Protein AF-A0A7J8ZPE6-F1 (afdb_monomer)

Structure (mmCIF, N/CA/C/O backbone):
data_AF-A0A7J8ZPE6-F1
#
_entry.id   AF-A0A7J8ZPE6-F1
#
loop_
_atom_site.group_PDB
_atom_site.id
_atom_site.type_symbol
_atom_site.label_atom_id
_atom_site.label_alt_id
_atom_site.label_comp_id
_atom_site.label_asym_id
_atom_s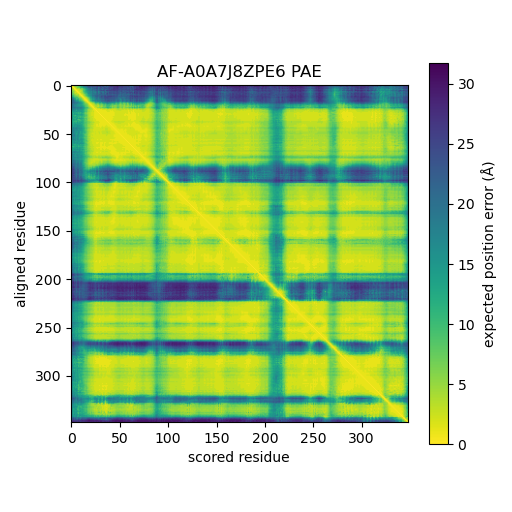ite.label_entity_id
_atom_site.label_seq_id
_atom_site.pdbx_PDB_ins_code
_atom_site.Cartn_x
_atom_site.Cartn_y
_atom_site.Cartn_z
_atom_site.occupancy
_atom_site.B_iso_or_equiv
_atom_site.auth_seq_id
_atom_site.auth_comp_id
_atom_site.auth_asym_id
_atom_site.auth_atom_id
_atom_site.pdbx_PDB_model_num
ATOM 1 N N . MET A 1 1 ? -23.787 -7.898 -11.071 1.00 37.81 1 MET A N 1
ATOM 2 C CA . MET A 1 1 ? -22.952 -7.038 -11.936 1.00 37.81 1 MET A CA 1
ATOM 3 C C . MET A 1 1 ? -23.431 -5.609 -11.761 1.00 37.81 1 MET A C 1
ATOM 5 O O . MET A 1 1 ? -24.627 -5.385 -11.889 1.00 37.81 1 MET A O 1
ATOM 9 N N . HIS A 1 2 ? -22.554 -4.677 -11.385 1.00 38.47 2 HIS A N 1
ATOM 10 C CA . HIS A 1 2 ? -22.894 -3.252 -11.422 1.00 38.47 2 HIS A CA 1
ATOM 11 C C . HIS A 1 2 ? -22.908 -2.806 -12.897 1.00 38.47 2 HIS A C 1
ATOM 13 O O . HIS A 1 2 ? -21.965 -3.152 -13.607 1.00 38.47 2 HIS A O 1
ATOM 19 N N . PRO A 1 3 ? -23.938 -2.091 -13.385 1.00 42.16 3 PRO A N 1
ATOM 20 C CA . PRO A 1 3 ? -23.920 -1.528 -14.735 1.00 42.16 3 PRO A CA 1
ATOM 21 C C . PRO A 1 3 ? -22.748 -0.543 -14.888 1.00 42.16 3 PRO A C 1
ATOM 23 O O . PRO A 1 3 ? -22.448 0.205 -13.953 1.00 42.16 3 PRO A O 1
ATOM 26 N N . ASP A 1 4 ? -22.075 -0.563 -16.046 1.00 51.94 4 ASP A N 1
ATOM 27 C CA . ASP A 1 4 ? -20.913 0.281 -16.365 1.00 51.94 4 ASP A CA 1
ATOM 28 C C . ASP A 1 4 ? -21.315 1.758 -16.510 1.00 51.94 4 ASP A C 1
ATOM 30 O O . ASP A 1 4 ? -21.448 2.303 -17.605 1.00 51.94 4 ASP A O 1
ATOM 34 N N . LYS A 1 5 ? -21.507 2.413 -15.363 1.00 49.28 5 LYS A N 1
ATOM 35 C CA . LYS A 1 5 ? -21.760 3.853 -15.258 1.00 49.28 5 LYS A CA 1
ATOM 36 C C . LYS A 1 5 ? -20.526 4.705 -15.573 1.00 49.28 5 LYS A C 1
ATOM 38 O O . LYS A 1 5 ? -20.639 5.919 -15.621 1.00 49.28 5 LYS A O 1
ATOM 43 N N . TYR A 1 6 ? -19.343 4.109 -15.714 1.00 49.47 6 TYR A N 1
ATOM 44 C CA . TYR A 1 6 ? -18.092 4.856 -15.859 1.00 49.47 6 TYR A CA 1
ATOM 45 C C . TYR A 1 6 ? -17.896 5.321 -17.303 1.00 49.47 6 TYR A C 1
ATOM 47 O O . TYR A 1 6 ? -17.392 6.418 -17.538 1.00 49.47 6 TYR A O 1
ATOM 55 N N . SER A 1 7 ? -18.384 4.536 -18.269 1.00 51.06 7 SER A N 1
ATOM 56 C CA . SER A 1 7 ? -18.463 4.934 -19.679 1.00 51.06 7 SER A CA 1
ATOM 57 C C . SER A 1 7 ? -19.229 6.248 -19.903 1.00 51.06 7 SER A C 1
ATOM 59 O O . SER A 1 7 ? -18.841 7.031 -20.769 1.00 51.06 7 SER A O 1
ATOM 61 N N . THR A 1 8 ? -20.255 6.539 -19.092 1.00 49.56 8 THR A N 1
ATOM 62 C CA . THR A 1 8 ? -21.070 7.762 -19.209 1.00 49.56 8 THR A CA 1
ATOM 63 C C . THR A 1 8 ? -20.427 8.989 -18.560 1.00 49.56 8 THR A C 1
ATOM 65 O O . THR A 1 8 ? -20.853 10.112 -18.816 1.00 49.56 8 THR A O 1
ATOM 68 N N . TRP A 1 9 ? -19.386 8.807 -17.742 1.00 52.50 9 TRP A N 1
ATOM 69 C CA . TRP A 1 9 ? -18.695 9.898 -17.043 1.00 52.50 9 TRP A CA 1
ATOM 70 C C . TRP A 1 9 ? -17.549 10.505 -17.851 1.00 52.50 9 TRP A C 1
ATOM 72 O O . TRP A 1 9 ? -17.058 11.570 -17.487 1.00 52.50 9 TRP A O 1
ATOM 82 N N . LYS A 1 10 ? -17.195 9.899 -18.994 1.00 47.31 10 LYS A N 1
ATOM 83 C CA . LYS A 1 10 ? -16.195 10.396 -19.956 1.00 47.31 10 LYS A CA 1
ATOM 84 C C . LYS A 1 10 ? -16.497 11.789 -20.541 1.00 47.31 10 LYS A C 1
ATOM 86 O O . LYS A 1 10 ? -15.749 12.208 -21.405 1.00 47.31 10 LYS A O 1
ATOM 91 N N . MET A 1 11 ? -17.581 12.467 -20.143 1.00 46.25 11 MET A N 1
ATOM 92 C CA . MET A 1 11 ? -18.008 13.779 -20.664 1.00 46.25 11 MET A CA 1
ATOM 93 C C . MET A 1 11 ? -18.272 14.841 -19.576 1.00 46.25 11 MET A C 1
ATOM 95 O O . MET A 1 11 ? -18.711 15.941 -19.902 1.00 46.25 11 MET A O 1
ATOM 99 N N . LEU A 1 12 ? -18.053 14.543 -18.288 1.00 45.84 12 LEU A N 1
ATOM 100 C CA . LEU A 1 12 ? -18.356 15.483 -17.198 1.00 45.84 12 LEU A CA 1
ATOM 101 C C . LEU A 1 12 ? -17.180 16.433 -16.934 1.00 45.84 12 LEU A C 1
ATOM 103 O O . LEU A 1 12 ? -16.075 15.961 -16.696 1.00 45.84 12 LEU A O 1
ATOM 107 N N . GLN A 1 13 ? -17.440 17.746 -16.938 1.00 43.81 13 GLN A N 1
ATOM 108 C CA . GLN A 1 13 ? -16.506 18.779 -16.473 1.00 43.81 13 GLN A CA 1
ATOM 109 C C . GLN A 1 13 ? -16.457 18.818 -14.936 1.00 43.81 13 GLN A C 1
ATOM 111 O O . GLN A 1 13 ? -17.485 18.664 -14.272 1.00 43.81 13 GLN A O 1
ATOM 116 N N . TRP A 1 14 ? -15.264 19.024 -14.377 1.00 46.47 14 TRP A N 1
ATOM 117 C CA . TRP A 1 14 ? -15.032 19.165 -12.937 1.00 46.47 14 TRP A CA 1
ATOM 118 C C . TRP A 1 14 ? -15.512 20.531 -12.410 1.00 46.47 14 TRP A C 1
ATOM 120 O O . TRP A 1 14 ? -14.992 21.565 -12.822 1.00 46.47 14 TRP A O 1
ATOM 130 N N . ASP A 1 15 ? -16.472 20.518 -11.479 1.00 50.34 15 ASP A N 1
ATOM 131 C CA . ASP A 1 15 ? -16.943 21.677 -10.699 1.00 50.34 15 ASP A CA 1
ATOM 132 C C . ASP A 1 15 ? -17.001 21.276 -9.210 1.00 50.34 15 ASP A C 1
ATOM 134 O O . ASP A 1 15 ? -17.984 20.669 -8.765 1.00 50.34 15 ASP A O 1
ATOM 138 N N . PRO A 1 16 ? -15.903 21.446 -8.448 1.00 50.88 16 PRO A N 1
ATOM 139 C CA . PRO A 1 16 ? -15.852 21.000 -7.066 1.00 50.88 16 PRO A CA 1
ATOM 140 C C . PRO A 1 16 ? -16.658 21.942 -6.161 1.00 50.88 16 PRO A C 1
ATOM 142 O O . PRO A 1 16 ? -16.547 23.160 -6.295 1.00 50.88 16 PRO A O 1
ATOM 145 N N . PRO A 1 17 ? -17.419 21.412 -5.185 1.00 50.25 17 PRO A N 1
ATOM 146 C CA . PRO A 1 17 ? -18.075 22.250 -4.185 1.00 50.25 17 PRO A CA 1
ATOM 147 C C . PRO A 1 17 ? -17.038 23.038 -3.365 1.00 50.25 17 PRO A C 1
ATOM 149 O O . PRO A 1 17 ? -15.932 22.545 -3.141 1.00 50.25 17 PRO A O 1
ATOM 152 N N . GLU A 1 18 ? -17.414 24.223 -2.857 1.00 59.69 18 GLU A N 1
ATOM 153 C CA . GLU A 1 18 ? -16.529 25.107 -2.067 1.00 59.69 18 GLU A CA 1
ATOM 154 C C . GLU A 1 18 ? -15.853 24.385 -0.884 1.00 59.69 18 GLU A C 1
ATOM 156 O O . GLU A 1 18 ? -14.708 24.692 -0.560 1.00 59.69 18 GLU A O 1
ATOM 161 N N . PHE A 1 19 ? -16.520 23.378 -0.299 1.00 60.62 19 PHE A N 1
ATOM 162 C CA . PHE A 1 19 ? -15.936 22.346 0.565 1.00 60.62 19 PHE A CA 1
ATOM 163 C C . PHE A 1 19 ? -16.694 21.019 0.394 1.00 60.62 19 PHE A C 1
ATOM 165 O O . PHE A 1 19 ? -17.916 20.967 0.537 1.00 60.62 19 PHE A O 1
ATOM 172 N N . GLY A 1 20 ? -15.972 19.929 0.119 1.00 64.12 20 GLY A N 1
ATOM 173 C CA . GLY A 1 20 ? -16.509 18.566 0.089 1.00 64.12 20 GLY A CA 1
ATOM 174 C C . GLY A 1 20 ? -15.956 17.733 1.243 1.00 64.12 20 GLY A C 1
ATOM 175 O O . GLY A 1 20 ? -14.746 17.711 1.457 1.00 64.12 20 GLY A O 1
ATOM 176 N N . ARG A 1 21 ? -16.830 17.040 1.981 1.00 68.38 21 ARG A N 1
ATOM 177 C CA . ARG A 1 21 ? -16.414 16.007 2.943 1.00 68.38 21 ARG A CA 1
ATOM 178 C C . ARG A 1 21 ? -16.264 14.678 2.217 1.00 68.38 21 ARG A C 1
ATOM 180 O O . ARG A 1 21 ? -17.121 14.321 1.409 1.00 68.38 21 ARG A O 1
ATOM 187 N N . ALA A 1 22 ? -15.182 13.970 2.509 1.00 71.06 22 ALA A N 1
ATOM 188 C CA . ALA A 1 22 ? -14.909 12.669 1.931 1.00 71.06 22 ALA A CA 1
ATOM 189 C C . ALA A 1 22 ? -14.224 11.768 2.971 1.00 71.06 22 ALA A C 1
ATOM 191 O O . ALA A 1 22 ? -13.160 12.144 3.472 1.00 71.06 22 ALA A O 1
ATOM 192 N N . PRO A 1 23 ? -14.805 10.605 3.312 1.00 74.12 23 PRO A N 1
ATOM 193 C CA . PRO A 1 23 ? -14.114 9.617 4.127 1.00 74.12 23 PRO A CA 1
ATOM 194 C C . PRO A 1 23 ? -12.868 9.108 3.389 1.00 74.12 23 PRO A C 1
ATOM 196 O O . PRO A 1 23 ? -12.907 8.895 2.177 1.00 74.12 23 PRO A O 1
ATOM 199 N N . GLY A 1 24 ? -11.761 8.912 4.106 1.00 74.69 24 GLY A N 1
ATOM 200 C CA . GLY A 1 24 ? -10.485 8.580 3.474 1.00 74.69 24 GLY A CA 1
ATOM 201 C C . GLY A 1 24 ? -9.438 8.008 4.423 1.00 74.69 24 GLY A C 1
ATOM 202 O O . GLY A 1 24 ? -9.756 7.478 5.488 1.00 74.69 24 GLY A O 1
ATOM 203 N N . GLY A 1 25 ? -8.185 8.094 3.978 1.00 83.38 25 GLY A N 1
ATOM 204 C CA . GLY A 1 25 ? -7.016 7.452 4.575 1.00 83.38 25 GLY A CA 1
ATOM 205 C C . GLY A 1 25 ? -6.406 6.451 3.586 1.00 83.38 25 GLY A C 1
ATOM 206 O O . GLY A 1 25 ? -7.140 5.595 3.087 1.00 83.38 25 GLY A O 1
ATOM 207 N N . PRO A 1 26 ? -5.091 6.498 3.297 1.00 88.94 26 PRO A N 1
ATOM 208 C CA . PRO A 1 26 ? -4.485 5.604 2.303 1.00 88.94 26 PRO A CA 1
ATOM 209 C C . PRO A 1 26 ? -4.827 4.111 2.512 1.00 88.94 26 PRO A C 1
ATOM 211 O O . PRO A 1 26 ? -5.295 3.462 1.573 1.00 88.94 26 PRO A O 1
ATOM 214 N N . PRO A 1 27 ? -4.769 3.542 3.739 1.00 93.50 27 PRO A N 1
ATOM 215 C CA . PRO A 1 27 ? -5.081 2.125 3.908 1.00 93.50 27 PRO A CA 1
ATOM 216 C C . PRO A 1 27 ? -6.578 1.787 3.741 1.00 93.50 27 PRO A C 1
ATOM 218 O O . PRO A 1 27 ? -6.905 0.675 3.318 1.00 93.50 27 PRO A O 1
ATOM 221 N N . SER A 1 28 ? -7.504 2.705 4.056 1.00 92.81 28 SER A N 1
ATOM 222 C CA . SER A 1 28 ? -8.950 2.473 3.881 1.00 92.81 28 SER A CA 1
ATOM 223 C C . SER A 1 28 ? -9.338 2.578 2.403 1.00 92.81 28 SER A C 1
ATOM 225 O O . SER A 1 28 ? -10.079 1.730 1.895 1.00 92.81 28 SER A O 1
ATOM 227 N N . ASN A 1 29 ? -8.743 3.533 1.686 1.00 92.56 29 ASN A N 1
ATOM 228 C CA . ASN A 1 29 ? -8.841 3.684 0.238 1.00 92.56 29 ASN A CA 1
ATOM 229 C C . ASN A 1 29 ? -8.386 2.421 -0.504 1.00 92.56 29 ASN A C 1
ATOM 231 O O . ASN A 1 29 ? -9.129 1.891 -1.336 1.00 92.56 29 ASN A O 1
ATOM 235 N N . VAL A 1 30 ? -7.209 1.883 -0.156 1.00 95.25 30 VAL A N 1
ATOM 236 C CA . VAL A 1 30 ? -6.708 0.617 -0.717 1.00 95.25 30 VAL A CA 1
ATOM 237 C C . VAL A 1 30 ? -7.697 -0.522 -0.452 1.00 95.25 30 VAL A C 1
ATOM 239 O O . VAL A 1 30 ? -8.000 -1.291 -1.366 1.00 95.25 30 VAL A O 1
ATOM 242 N N . ALA A 1 31 ? -8.253 -0.627 0.761 1.00 95.94 31 ALA A N 1
ATOM 243 C CA . ALA A 1 31 ? -9.211 -1.680 1.104 1.00 95.94 31 ALA A CA 1
ATOM 244 C C . ALA A 1 31 ? -10.498 -1.605 0.261 1.00 95.94 31 ALA A C 1
ATOM 246 O O . ALA A 1 31 ? -10.943 -2.622 -0.278 1.00 95.94 31 ALA A O 1
ATOM 247 N N . ILE A 1 32 ? -11.073 -0.411 0.108 1.00 94.19 32 ILE A N 1
ATOM 248 C CA . ILE A 1 32 ? -12.283 -0.184 -0.695 1.00 94.19 32 ILE A CA 1
ATOM 249 C C . ILE A 1 32 ? -12.012 -0.469 -2.166 1.00 94.19 32 ILE A C 1
ATOM 251 O O . ILE A 1 32 ? -12.767 -1.204 -2.808 1.00 94.19 32 ILE A O 1
ATOM 255 N N . SER A 1 33 ? -10.915 0.075 -2.695 1.00 93.81 33 SER A N 1
ATOM 256 C CA . SER A 1 33 ? -10.501 -0.156 -4.075 1.00 93.81 33 SER A CA 1
ATOM 257 C C . SER A 1 33 ? -10.311 -1.647 -4.345 1.00 93.81 33 SER A C 1
ATOM 259 O O . SER A 1 33 ? -10.859 -2.188 -5.304 1.00 93.81 33 SER A O 1
ATOM 261 N N . HIS A 1 34 ? -9.646 -2.362 -3.436 1.00 96.12 34 HIS A N 1
ATOM 262 C CA . HIS A 1 34 ? -9.429 -3.798 -3.562 1.00 96.12 34 HIS A CA 1
ATOM 263 C C . HIS A 1 34 ? -10.743 -4.592 -3.613 1.00 96.12 34 HIS A C 1
ATOM 265 O O . HIS A 1 34 ? -10.865 -5.516 -4.420 1.00 96.12 34 HIS A O 1
ATOM 271 N N . VAL A 1 35 ? -11.743 -4.230 -2.800 1.00 96.00 35 VAL A N 1
ATOM 272 C CA . VAL A 1 35 ? -13.066 -4.877 -2.835 1.00 96.00 35 VAL A CA 1
ATOM 273 C C . VAL A 1 35 ? -13.820 -4.558 -4.126 1.00 96.00 35 VAL A C 1
ATOM 275 O O . VAL A 1 35 ? -14.390 -5.466 -4.738 1.00 96.00 35 VAL A O 1
ATOM 278 N N . ARG A 1 36 ? -13.778 -3.311 -4.611 1.00 93.44 36 ARG A N 1
ATOM 279 C CA . ARG A 1 36 ? -14.400 -2.950 -5.898 1.00 93.44 36 ARG A CA 1
ATOM 280 C C . ARG A 1 36 ? -13.742 -3.637 -7.100 1.00 93.44 36 ARG A C 1
ATOM 282 O O . ARG A 1 36 ? -14.431 -3.977 -8.065 1.00 93.44 36 ARG A O 1
ATOM 289 N N . LEU A 1 37 ? -12.446 -3.935 -7.013 1.00 94.94 37 LEU A N 1
ATOM 290 C CA . LEU A 1 37 ? -11.696 -4.742 -7.983 1.00 94.94 37 LEU A CA 1
ATOM 291 C C . LEU A 1 37 ? -11.945 -6.263 -7.847 1.00 94.94 37 LEU A C 1
ATOM 293 O O . LEU A 1 37 ? -11.211 -7.065 -8.427 1.00 94.94 37 LEU A O 1
ATOM 297 N N . GLY A 1 38 ? -12.970 -6.674 -7.090 1.00 94.25 38 GLY A N 1
ATOM 298 C CA . GLY A 1 38 ? -13.394 -8.072 -6.948 1.00 94.25 38 GLY A CA 1
ATOM 299 C C . GLY A 1 38 ? -12.646 -8.853 -5.862 1.00 94.25 38 GLY A C 1
ATOM 300 O O . GLY A 1 38 ? -12.789 -10.073 -5.761 1.00 94.25 38 GLY A O 1
ATOM 301 N N . GLY A 1 39 ? -11.823 -8.175 -5.061 1.00 95.88 39 GLY A N 1
ATOM 302 C CA . GLY A 1 39 ? -11.123 -8.751 -3.920 1.00 95.88 39 GLY A CA 1
ATOM 303 C C . GLY A 1 39 ? -11.982 -8.852 -2.657 1.00 95.88 39 GLY A C 1
ATOM 304 O O . GLY A 1 39 ? -13.158 -8.495 -2.624 1.00 95.88 39 GLY A O 1
ATOM 305 N N . ARG A 1 40 ? -11.365 -9.342 -1.577 1.00 97.06 40 ARG A N 1
ATOM 306 C CA . ARG A 1 40 ? -11.942 -9.333 -0.224 1.00 97.06 40 ARG A CA 1
ATOM 307 C C . ARG A 1 40 ? -10.956 -8.639 0.700 1.00 97.06 40 ARG A C 1
ATOM 309 O O . ARG A 1 40 ? -9.810 -9.072 0.773 1.00 97.06 40 ARG A O 1
ATOM 316 N N . ALA A 1 41 ? -11.405 -7.612 1.409 1.00 97.69 41 ALA A N 1
ATOM 317 C CA . ALA A 1 41 ? -10.576 -6.873 2.351 1.00 97.69 41 ALA A CA 1
ATOM 318 C C . ALA A 1 41 ? -11.242 -6.799 3.727 1.00 97.69 41 ALA A C 1
ATOM 320 O O . ALA A 1 41 ? -12.469 -6.745 3.850 1.00 97.69 41 ALA A O 1
ATOM 321 N N . ALA A 1 42 ? -10.404 -6.772 4.756 1.00 97.81 42 ALA A N 1
ATOM 322 C CA . ALA A 1 42 ? -10.781 -6.402 6.106 1.00 97.81 42 ALA A CA 1
ATOM 323 C C . ALA A 1 42 ? -9.879 -5.253 6.552 1.00 97.81 42 ALA A C 1
ATOM 325 O O . ALA A 1 42 ? -8.669 -5.309 6.336 1.00 97.81 42 ALA A O 1
ATOM 326 N N . PHE A 1 43 ? -10.470 -4.230 7.159 1.00 97.75 43 PHE A N 1
ATOM 327 C CA . PHE A 1 43 ? -9.745 -3.082 7.681 1.00 97.75 43 PHE A CA 1
ATOM 328 C C . PHE A 1 43 ? -9.530 -3.247 9.190 1.00 97.75 43 PHE A C 1
ATOM 330 O O . PHE A 1 43 ? -10.421 -3.698 9.920 1.00 97.75 43 PHE A O 1
ATOM 337 N N . MET A 1 44 ? -8.325 -2.915 9.650 1.00 96.25 44 MET A N 1
ATOM 338 C CA . MET A 1 44 ? -7.933 -2.947 11.056 1.00 96.25 44 MET A CA 1
ATOM 339 C C . MET A 1 44 ? -7.339 -1.593 11.421 1.00 96.25 44 MET A C 1
ATOM 341 O O . MET A 1 44 ? -6.384 -1.151 10.791 1.00 96.25 44 MET A O 1
ATOM 345 N N . GLY A 1 45 ? -7.914 -0.948 12.428 1.00 95.25 45 GLY A N 1
ATOM 346 C CA . GLY A 1 45 ? -7.601 0.430 12.779 1.00 95.25 45 GLY A CA 1
ATOM 347 C C . GLY A 1 45 ? -8.465 0.904 13.936 1.00 95.25 45 GLY A C 1
ATOM 348 O O . GLY A 1 45 ? -9.200 0.114 14.536 1.00 95.25 45 GLY A O 1
ATOM 349 N N . LYS A 1 46 ? -8.384 2.194 14.239 1.00 95.12 46 LYS A N 1
ATOM 350 C CA . LYS A 1 46 ? -9.162 2.815 15.304 1.00 95.12 46 LYS A CA 1
ATOM 351 C C . LYS A 1 46 ? -9.701 4.164 14.840 1.00 95.12 46 LYS A C 1
ATOM 353 O O . LYS A 1 46 ? -9.001 4.888 14.140 1.00 95.12 46 LYS A O 1
ATOM 358 N N . VAL A 1 47 ? -10.947 4.449 15.188 1.00 95.25 47 VAL A N 1
ATOM 359 C CA . VAL A 1 47 ? -11.648 5.716 14.934 1.00 95.25 47 VAL A CA 1
ATOM 360 C C . VAL A 1 47 ? -12.174 6.263 16.261 1.00 95.25 47 VAL A C 1
ATOM 362 O O . VAL A 1 47 ? -12.201 5.527 17.247 1.00 95.25 47 VAL A O 1
ATOM 365 N N . GLY A 1 48 ? -12.555 7.536 16.312 1.00 95.19 48 GLY A N 1
ATOM 366 C CA . GLY A 1 48 ? -13.246 8.091 17.473 1.00 95.19 48 GLY A CA 1
ATOM 367 C C . GLY A 1 48 ? -14.692 7.605 17.533 1.00 95.19 48 GLY A C 1
ATOM 368 O O . GLY A 1 48 ? -15.287 7.278 16.504 1.00 95.19 48 GLY A O 1
ATOM 369 N N . GLU A 1 49 ? -15.263 7.550 18.732 1.00 95.75 49 GLU A N 1
ATOM 370 C CA . GLU A 1 49 ? -16.709 7.403 18.926 1.00 95.75 49 GLU A CA 1
ATOM 371 C C . GLU A 1 49 ? -17.407 8.741 18.649 1.00 95.75 49 GLU A C 1
ATOM 373 O O . GLU A 1 49 ? -17.828 9.476 19.540 1.00 95.75 49 GLU A O 1
ATOM 378 N N . ASP A 1 50 ? -17.444 9.094 17.367 1.00 94.00 50 ASP A N 1
ATOM 379 C CA . ASP A 1 50 ? -18.025 10.321 16.845 1.00 94.00 50 ASP A CA 1
ATOM 380 C C . ASP A 1 50 ? -18.637 10.099 15.452 1.00 94.00 50 ASP A C 1
ATOM 382 O O . ASP A 1 50 ? -18.446 9.062 14.812 1.00 94.00 50 ASP A O 1
ATOM 386 N N . GLU A 1 51 ? -19.371 11.104 14.961 1.00 92.62 51 GLU A N 1
ATOM 387 C CA . GLU A 1 51 ? -20.069 11.034 13.670 1.00 92.62 51 GLU A CA 1
ATOM 388 C C . GLU A 1 51 ? -19.122 10.731 12.493 1.00 92.62 51 GLU A C 1
ATOM 390 O O . GLU A 1 51 ? -19.529 10.091 11.522 1.00 92.62 51 GLU A O 1
ATOM 395 N N . PHE A 1 52 ? -17.855 11.157 12.570 1.00 90.50 52 PHE A N 1
ATOM 396 C CA . PHE A 1 52 ? -16.866 10.900 11.522 1.00 90.50 52 PHE A CA 1
ATOM 397 C C . PHE A 1 52 ? -16.389 9.444 11.537 1.00 90.50 52 PHE A C 1
ATOM 399 O O . PHE A 1 52 ? -16.228 8.835 10.476 1.00 90.50 52 PHE A O 1
ATOM 406 N N . GLY A 1 53 ? -16.184 8.870 12.724 1.00 93.44 53 GLY A N 1
ATOM 407 C CA . GLY A 1 53 ? -15.839 7.461 12.892 1.00 93.44 53 GLY A CA 1
ATOM 408 C C . GLY A 1 53 ? -16.958 6.548 12.397 1.00 93.44 53 GLY A C 1
ATOM 409 O O . GLY A 1 53 ? -16.707 5.617 11.623 1.00 93.44 53 GLY A O 1
ATOM 410 N N . ASP A 1 54 ? -18.201 6.875 12.757 1.00 94.19 54 ASP A N 1
ATOM 411 C CA . ASP A 1 54 ? -19.398 6.180 12.279 1.00 94.19 54 ASP A CA 1
ATOM 412 C C . ASP A 1 54 ? -19.529 6.247 10.753 1.00 94.19 54 ASP A C 1
ATOM 414 O O . ASP A 1 54 ? -19.778 5.229 10.098 1.00 94.19 54 ASP A O 1
ATOM 418 N N . GLU A 1 55 ? -19.316 7.425 10.159 1.00 91.00 55 GLU A N 1
ATOM 419 C CA . GLU A 1 55 ? -19.371 7.619 8.709 1.00 91.00 55 GLU A CA 1
ATOM 420 C C . GLU A 1 55 ? -18.302 6.789 7.976 1.00 91.00 55 GLU A C 1
ATOM 422 O O . GLU A 1 55 ? -18.621 6.110 6.991 1.00 91.00 55 GLU A O 1
ATOM 427 N N . LEU A 1 56 ? -17.056 6.776 8.470 1.00 91.00 56 LEU A N 1
ATOM 428 C CA . LEU A 1 56 ? -15.957 5.982 7.902 1.00 91.00 56 LEU A CA 1
ATOM 429 C C . LEU A 1 56 ? -16.278 4.483 7.904 1.00 91.00 56 LEU A C 1
ATOM 431 O O . LEU A 1 56 ? -16.134 3.804 6.880 1.00 91.00 56 LEU A O 1
ATOM 435 N N . VAL A 1 57 ? -16.735 3.957 9.044 1.00 95.06 57 VAL A N 1
ATOM 436 C CA . VAL A 1 57 ? -17.069 2.534 9.196 1.00 95.06 57 VAL A CA 1
ATOM 437 C C . VAL A 1 57 ? -18.287 2.161 8.354 1.00 95.06 57 VAL A C 1
ATOM 439 O O . VAL A 1 57 ? -18.277 1.127 7.675 1.00 95.06 57 VAL A O 1
ATOM 442 N N . LEU A 1 58 ? -19.317 3.011 8.326 1.00 93.69 58 LEU A N 1
ATOM 443 C CA . LEU A 1 58 ? -20.495 2.818 7.484 1.00 93.69 58 LEU A CA 1
ATOM 444 C C . LEU A 1 58 ? -20.130 2.790 5.997 1.00 93.69 58 LEU A C 1
ATOM 446 O O . LEU A 1 58 ? -20.632 1.935 5.263 1.00 93.69 58 LEU A O 1
ATOM 450 N N . MET A 1 59 ? -19.270 3.702 5.542 1.00 90.44 59 MET A N 1
ATOM 451 C CA . MET A 1 59 ? -18.843 3.769 4.146 1.00 90.44 59 MET A CA 1
ATOM 452 C C . MET A 1 59 ? -18.066 2.510 3.745 1.00 90.44 59 MET A C 1
ATOM 454 O O . MET A 1 59 ? -18.438 1.855 2.770 1.00 90.44 59 MET A O 1
ATOM 458 N N . MET A 1 60 ? -17.084 2.089 4.549 1.00 93.75 60 MET A N 1
ATOM 459 C CA . MET A 1 60 ? -16.366 0.828 4.330 1.00 93.75 60 MET A CA 1
ATOM 460 C C . MET A 1 60 ? -17.321 -0.374 4.248 1.00 93.75 60 MET A C 1
ATOM 462 O O . MET A 1 60 ? -17.215 -1.194 3.334 1.00 93.75 60 MET A O 1
ATOM 466 N N . ASN A 1 61 ? -18.306 -0.454 5.148 1.00 95.25 61 ASN A N 1
ATOM 467 C CA . ASN A 1 61 ? -19.299 -1.529 5.152 1.00 95.25 61 ASN A CA 1
ATOM 468 C C . ASN A 1 61 ? -20.209 -1.507 3.912 1.00 95.25 61 ASN A C 1
ATOM 470 O O . ASN A 1 61 ? -20.493 -2.567 3.347 1.00 95.25 61 ASN A O 1
ATOM 474 N N . LYS A 1 62 ? -20.640 -0.324 3.446 1.00 93.00 62 LYS A N 1
ATOM 475 C CA . LYS A 1 62 ? -21.407 -0.168 2.192 1.00 93.00 62 LYS A CA 1
ATOM 476 C C . LYS A 1 62 ? -20.612 -0.648 0.978 1.00 93.00 62 LYS A C 1
ATOM 478 O O . LYS A 1 62 ? -21.178 -1.283 0.089 1.00 93.00 62 LYS A O 1
ATOM 483 N N . GLU A 1 63 ? -19.303 -0.419 0.986 1.00 92.44 63 GLU A N 1
ATOM 484 C CA . GLU A 1 63 ? -18.358 -0.922 -0.016 1.00 92.44 63 GLU A CA 1
ATOM 485 C C . GLU A 1 63 ? -17.948 -2.386 0.210 1.00 92.44 63 GLU A C 1
ATOM 487 O O . GLU A 1 63 ? -17.148 -2.927 -0.547 1.00 92.44 63 GLU A O 1
ATOM 492 N N . ARG A 1 64 ? -18.539 -3.064 1.206 1.00 96.12 64 ARG A N 1
ATOM 493 C CA . ARG A 1 64 ? -18.322 -4.479 1.563 1.00 96.12 64 ARG A CA 1
ATOM 494 C C . ARG A 1 64 ? -16.931 -4.796 2.128 1.00 96.12 64 ARG A C 1
ATOM 496 O O . ARG A 1 64 ? -16.551 -5.968 2.188 1.00 96.12 64 ARG A O 1
ATOM 503 N N . VAL A 1 65 ? -16.194 -3.789 2.591 1.00 97.38 65 VAL A N 1
ATOM 504 C CA . VAL A 1 65 ? -14.989 -3.980 3.409 1.00 97.38 65 VAL A CA 1
ATOM 505 C C . VAL A 1 65 ? -15.406 -4.464 4.800 1.00 97.38 65 VAL A C 1
ATOM 507 O O . VAL A 1 65 ? -16.334 -3.936 5.406 1.00 97.38 65 VAL A O 1
ATOM 510 N N . GLN A 1 66 ? -14.732 -5.488 5.322 1.00 97.94 66 GLN A N 1
ATOM 511 C CA . GLN A 1 66 ? -15.012 -6.018 6.658 1.00 97.94 66 GLN A CA 1
ATOM 512 C C . GLN A 1 66 ? -14.378 -5.137 7.740 1.00 97.94 66 GLN A C 1
ATOM 514 O O . GLN A 1 66 ? -13.158 -5.001 7.790 1.00 97.94 66 GLN A O 1
ATOM 519 N N . THR A 1 67 ? -15.183 -4.609 8.660 1.00 97.69 67 THR A N 1
ATOM 520 C CA . THR A 1 67 ?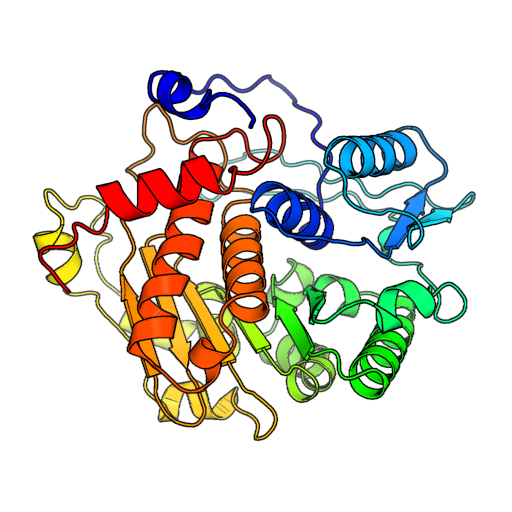 -14.729 -3.660 9.697 1.00 97.69 67 THR A CA 1
ATOM 521 C C . THR A 1 67 ? -14.676 -4.253 11.109 1.00 97.69 67 THR A C 1
ATOM 523 O O . THR A 1 67 ? -14.446 -3.540 12.076 1.00 97.69 67 THR A O 1
ATOM 526 N N . ARG A 1 68 ? -14.774 -5.584 11.268 1.00 96.81 68 ARG A N 1
ATOM 527 C CA . ARG A 1 68 ? -14.643 -6.264 12.582 1.00 96.81 68 ARG A CA 1
ATOM 528 C C . ARG A 1 68 ? -13.270 -6.104 13.263 1.00 96.81 68 ARG A C 1
ATOM 530 O O . ARG A 1 68 ? -13.077 -6.556 14.392 1.00 96.81 68 ARG A O 1
ATOM 537 N N . GLY A 1 69 ? -12.285 -5.571 12.541 1.00 96.44 69 GLY A N 1
ATOM 538 C CA . GLY A 1 69 ? -10.969 -5.202 13.061 1.00 96.44 69 GLY A CA 1
ATOM 539 C C . GLY A 1 69 ? -10.878 -3.744 13.518 1.00 96.44 69 GLY A C 1
ATOM 540 O O . GLY A 1 69 ? -9.812 -3.347 13.977 1.00 96.44 69 GLY A O 1
ATOM 541 N N . VAL A 1 70 ? -11.952 -2.961 13.381 1.00 97.62 70 VAL A N 1
ATOM 542 C CA . VAL A 1 70 ? -11.998 -1.548 13.769 1.00 97.62 70 VAL A CA 1
ATOM 543 C C . VAL A 1 70 ? -12.388 -1.412 15.234 1.00 97.62 70 VAL A C 1
ATOM 545 O O . VAL A 1 70 ? -13.265 -2.127 15.726 1.00 97.62 70 VAL A O 1
ATOM 548 N N . LYS A 1 71 ? -11.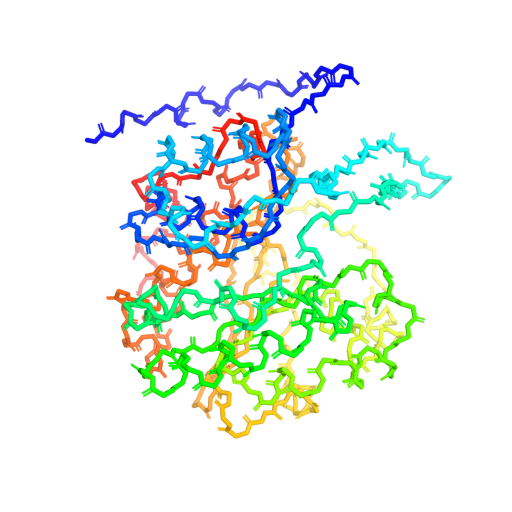710 -0.504 15.933 1.00 97.25 71 LYS A N 1
ATOM 549 C CA . LYS A 1 71 ? -12.033 -0.076 17.295 1.00 97.25 71 LYS A CA 1
ATOM 550 C C . LYS A 1 71 ? -12.558 1.354 17.299 1.00 97.25 71 LYS A C 1
ATOM 552 O O . LYS A 1 71 ? -12.168 2.146 16.448 1.00 97.25 71 LYS A O 1
ATOM 557 N N . PHE A 1 72 ? -13.403 1.652 18.275 1.00 96.88 72 PHE A N 1
ATOM 558 C CA . PHE A 1 72 ? -13.873 2.998 18.572 1.00 96.88 72 PHE A CA 1
ATOM 559 C C . PHE A 1 72 ? -13.193 3.472 19.861 1.00 96.88 72 PHE A C 1
ATOM 561 O O . PHE A 1 72 ? -13.001 2.679 20.786 1.00 96.88 72 PHE A O 1
ATOM 568 N N . ASP A 1 73 ? -12.745 4.722 19.875 1.00 94.75 73 ASP A N 1
ATOM 569 C CA . ASP A 1 73 ? -12.116 5.385 21.014 1.00 94.75 73 ASP A CA 1
ATOM 570 C C . ASP A 1 73 ? -13.059 6.456 21.570 1.00 94.75 73 ASP A C 1
ATOM 572 O O . ASP A 1 73 ? -13.396 7.405 20.869 1.00 94.75 73 ASP A O 1
ATOM 576 N N . GLU A 1 74 ? -13.469 6.324 22.830 1.00 94.50 74 GLU A N 1
ATOM 577 C CA . GLU A 1 74 ? -14.370 7.287 23.483 1.00 94.50 74 GLU A CA 1
ATOM 578 C C . GLU A 1 74 ? -13.644 8.592 23.877 1.00 94.50 74 GLU A C 1
ATOM 580 O O . GLU A 1 74 ? -14.271 9.590 24.232 1.00 94.50 74 GLU A O 1
ATOM 585 N N . THR A 1 75 ? -12.304 8.590 23.866 1.00 91.50 75 THR A N 1
ATOM 586 C CA . THR A 1 75 ? -11.467 9.662 24.431 1.00 91.50 75 THR A CA 1
ATOM 587 C C . THR A 1 75 ? -10.756 10.506 23.379 1.00 91.50 75 THR A C 1
ATOM 589 O O . THR A 1 75 ? -10.402 11.652 23.656 1.00 91.50 75 THR A O 1
ATOM 592 N N . VAL A 1 76 ? -10.549 9.964 22.177 1.00 91.62 76 VAL A N 1
ATOM 593 C CA . VAL A 1 76 ? -9.843 10.629 21.076 1.00 91.62 76 VAL A CA 1
ATOM 594 C C . VAL A 1 76 ? -10.749 10.701 19.854 1.00 91.62 76 VAL A C 1
ATOM 596 O O . VAL A 1 76 ? -11.351 9.708 19.460 1.00 91.62 76 VAL A O 1
ATOM 599 N N . LYS A 1 77 ? -10.809 11.874 19.222 1.00 92.19 77 LYS A N 1
ATOM 600 C CA . LYS A 1 77 ? -11.620 12.097 18.021 1.00 92.19 77 LYS A CA 1
ATOM 601 C C . LYS A 1 77 ? -11.057 11.381 16.795 1.00 92.19 77 LYS A C 1
ATOM 603 O O . LYS A 1 77 ? -9.854 11.128 16.684 1.00 92.19 77 LYS A O 1
ATOM 608 N N . THR A 1 78 ? -11.929 11.111 15.835 1.00 91.50 78 THR A N 1
ATOM 609 C CA . THR A 1 78 ? -11.550 10.667 14.495 1.00 91.50 78 THR A CA 1
ATOM 610 C C . THR A 1 78 ? -10.706 11.734 13.793 1.00 91.50 78 THR A C 1
ATOM 612 O O . THR A 1 78 ? -11.063 12.915 13.768 1.00 91.50 78 THR A O 1
ATOM 615 N N . GLY A 1 79 ? -9.586 11.316 13.194 1.00 87.56 79 GLY A N 1
ATOM 616 C CA . GLY A 1 79 ? -8.692 12.209 12.459 1.00 87.56 79 GLY A CA 1
ATOM 617 C C . GLY A 1 79 ? -9.376 12.868 11.258 1.00 87.56 79 GLY A C 1
ATOM 618 O O . GLY A 1 79 ? -10.121 12.225 10.522 1.00 87.56 79 GLY A O 1
ATOM 619 N N . CYS A 1 80 ? -9.105 14.158 11.045 1.00 82.56 80 CYS A N 1
ATOM 620 C CA . CYS A 1 80 ? -9.663 14.941 9.941 1.00 82.56 80 CYS A CA 1
ATOM 621 C C . CYS A 1 80 ? -8.569 15.768 9.249 1.00 82.56 80 CYS A C 1
ATOM 623 O O . CYS A 1 80 ? -7.852 16.526 9.896 1.00 82.56 80 CYS A O 1
ATOM 625 N N . THR A 1 81 ? -8.483 15.699 7.920 1.00 76.75 81 THR A N 1
ATOM 626 C CA . THR A 1 81 ? -7.512 16.485 7.135 1.00 76.75 81 THR A CA 1
ATOM 627 C C . THR A 1 81 ? -8.217 17.590 6.351 1.00 76.75 81 THR A C 1
ATOM 629 O O . THR A 1 81 ? -9.161 17.320 5.611 1.00 76.75 81 THR A O 1
ATOM 632 N N . TYR A 1 82 ? -7.735 18.833 6.465 1.00 70.44 82 TYR A N 1
ATOM 633 C CA . TYR A 1 82 ? -8.292 19.996 5.768 1.00 70.44 82 TYR A CA 1
ATOM 634 C C . TYR A 1 82 ? -7.440 20.372 4.554 1.00 70.44 82 TYR A C 1
ATOM 636 O O . TYR A 1 82 ? -6.511 21.177 4.607 1.00 70.44 82 TYR A O 1
ATOM 644 N N . MET A 1 83 ? -7.783 19.821 3.395 1.00 64.69 83 MET A N 1
ATOM 645 C CA . MET A 1 83 ? -7.070 20.151 2.163 1.00 64.69 83 MET A CA 1
ATOM 646 C C . MET A 1 83 ? -7.545 21.496 1.608 1.00 64.69 83 MET A C 1
ATOM 648 O O . MET A 1 83 ? -8.619 21.593 1.019 1.00 64.69 83 MET A O 1
ATOM 652 N N . LYS A 1 84 ? -6.730 22.545 1.761 1.00 58.97 84 LYS A N 1
ATOM 653 C CA . LYS A 1 84 ? -6.964 23.837 1.108 1.00 58.97 84 LYS A CA 1
ATOM 654 C C . LYS A 1 84 ? -6.034 24.007 -0.082 1.00 58.97 84 LYS A C 1
ATOM 656 O O . LYS A 1 84 ? -4.869 24.325 0.107 1.00 58.97 84 LYS A O 1
ATOM 661 N N . VAL A 1 85 ? -6.567 23.898 -1.297 1.00 55.88 85 VAL A N 1
ATOM 662 C CA . VAL A 1 85 ? -5.819 24.166 -2.533 1.00 55.88 85 VAL A CA 1
ATOM 663 C C . VAL A 1 85 ? -5.355 25.628 -2.543 1.00 55.88 85 VAL A C 1
ATOM 665 O O . VAL A 1 85 ? -6.120 26.540 -2.849 1.00 55.88 85 VAL A O 1
ATOM 668 N N . LYS A 1 86 ? -4.097 25.872 -2.168 1.00 51.78 86 LYS A N 1
ATOM 669 C CA . LYS A 1 86 ? -3.392 27.130 -2.441 1.00 51.78 86 LYS A CA 1
ATOM 670 C C . LYS A 1 86 ? -2.247 26.826 -3.387 1.00 51.78 86 LYS A C 1
ATOM 672 O O . LYS A 1 86 ? -1.462 25.927 -3.097 1.00 51.78 86 LYS A O 1
ATOM 677 N N . PHE A 1 87 ? -2.150 27.595 -4.459 1.00 53.16 87 PHE A N 1
ATOM 678 C CA . PHE A 1 87 ? -0.954 27.660 -5.283 1.00 53.16 87 PHE A CA 1
ATOM 679 C C . PHE A 1 87 ? -0.008 28.677 -4.640 1.00 53.16 87 PHE A C 1
ATOM 681 O O . PHE A 1 87 ? -0.433 29.788 -4.316 1.00 53.16 87 PHE A O 1
ATOM 688 N N . ASP A 1 88 ? 1.236 28.293 -4.367 1.00 53.94 88 ASP A N 1
ATOM 689 C CA . ASP A 1 88 ? 2.270 29.273 -4.031 1.00 53.94 88 ASP A CA 1
ATOM 690 C C . ASP A 1 88 ? 2.714 30.063 -5.276 1.00 53.94 88 ASP A C 1
ATOM 692 O O . ASP A 1 88 ? 2.219 29.840 -6.381 1.00 53.94 88 ASP A O 1
ATOM 696 N N . GLU A 1 89 ? 3.649 30.998 -5.101 1.00 53.81 89 GLU A N 1
ATOM 697 C CA . GLU A 1 89 ? 4.193 31.841 -6.180 1.00 53.81 89 GLU A CA 1
ATOM 698 C C . GLU A 1 89 ? 4.824 31.021 -7.327 1.00 53.81 89 GLU A C 1
ATOM 700 O O . GLU A 1 89 ? 4.981 31.527 -8.435 1.00 53.81 89 GLU A O 1
ATOM 705 N N . ASN A 1 90 ? 5.119 29.736 -7.082 1.00 51.22 90 ASN A N 1
ATOM 706 C CA . ASN A 1 90 ? 5.666 28.776 -8.039 1.00 51.22 90 ASN A CA 1
ATOM 707 C C . ASN A 1 90 ? 4.624 27.751 -8.534 1.00 51.22 90 ASN A C 1
ATOM 709 O O . ASN A 1 90 ? 4.986 26.789 -9.212 1.00 51.22 90 ASN A O 1
ATOM 713 N N . GLY A 1 91 ? 3.342 27.908 -8.187 1.00 50.22 91 GLY A N 1
ATOM 714 C CA . GLY A 1 91 ? 2.272 26.995 -8.590 1.00 50.22 91 GLY A CA 1
ATOM 715 C C . GLY A 1 91 ? 2.205 25.677 -7.807 1.00 50.22 91 GLY A C 1
ATOM 716 O O . GLY A 1 91 ? 1.549 24.744 -8.268 1.00 50.22 91 GLY A O 1
ATOM 717 N N . LYS A 1 92 ? 2.851 25.553 -6.637 1.00 44.69 92 LYS A N 1
ATOM 718 C CA . LYS A 1 92 ? 2.776 24.331 -5.812 1.00 44.69 92 LYS A CA 1
ATOM 719 C C . LYS A 1 92 ? 1.567 24.334 -4.880 1.00 44.69 92 LYS A C 1
ATOM 721 O O . LYS A 1 92 ? 1.265 25.337 -4.235 1.00 44.69 92 LYS A O 1
ATOM 726 N N . LEU A 1 93 ? 0.921 23.173 -4.780 1.00 51.34 93 LEU A N 1
ATOM 727 C CA . LEU A 1 93 ? -0.216 22.897 -3.904 1.00 51.34 93 LEU A CA 1
ATOM 728 C C . LEU A 1 93 ? 0.216 22.856 -2.426 1.00 51.34 93 LEU A C 1
ATOM 730 O O . LEU A 1 93 ? 1.073 22.051 -2.065 1.00 51.34 93 LEU A O 1
ATOM 734 N N . LYS A 1 94 ? -0.392 23.669 -1.553 1.00 50.38 94 LYS A N 1
ATOM 735 C CA . LYS A 1 94 ? -0.241 23.543 -0.086 1.00 50.38 94 LYS A CA 1
ATOM 736 C C . LYS A 1 94 ? -1.390 22.734 0.522 1.00 50.38 94 LYS A C 1
ATOM 738 O O . LYS A 1 94 ? -2.532 22.921 0.132 1.00 50.38 94 LYS A O 1
ATOM 743 N N . MET A 1 95 ? -1.091 21.868 1.489 1.00 59.28 95 MET A N 1
ATOM 744 C CA . MET A 1 95 ? -2.059 21.065 2.254 1.00 59.28 95 MET A CA 1
ATOM 745 C C . MET A 1 95 ? -1.867 21.328 3.754 1.00 59.28 95 MET A C 1
ATOM 747 O O . MET A 1 95 ? -0.730 21.499 4.193 1.00 59.28 95 MET A O 1
ATOM 751 N N . GLU A 1 96 ? -2.949 21.370 4.535 1.00 55.56 96 GLU A N 1
ATOM 752 C CA . GLU A 1 96 ? -2.902 21.577 5.988 1.00 55.56 96 GLU A CA 1
ATOM 753 C C . GLU A 1 96 ? -3.630 20.435 6.714 1.00 55.56 96 GLU A C 1
ATOM 755 O O . GLU A 1 96 ? -4.796 20.142 6.457 1.00 55.56 96 GLU A O 1
ATOM 760 N N . THR A 1 97 ? -2.940 19.764 7.631 1.00 58.44 97 THR A N 1
ATOM 761 C CA . THR A 1 97 ? -3.521 18.683 8.438 1.00 58.44 97 THR A CA 1
ATOM 762 C C . THR A 1 97 ? -3.753 19.191 9.856 1.00 58.44 97 THR A C 1
ATOM 764 O O . THR A 1 97 ? -2.824 19.697 10.483 1.00 58.44 97 THR A O 1
ATOM 767 N N . VAL A 1 98 ? -4.970 19.035 10.380 1.00 54.91 98 VAL A N 1
ATOM 768 C CA . VAL A 1 98 ? -5.313 19.348 11.777 1.00 54.91 98 VAL A CA 1
ATOM 769 C C . VAL A 1 98 ? -5.417 18.017 12.524 1.00 54.91 98 VAL A C 1
ATOM 771 O O . VAL A 1 98 ? -6.232 17.192 12.131 1.00 54.91 98 VAL A O 1
ATOM 774 N N . LYS A 1 99 ? -4.599 17.752 13.559 1.00 61.22 99 LYS A N 1
ATOM 775 C CA . LYS A 1 99 ? -4.553 16.408 14.181 1.00 61.22 99 LYS A CA 1
ATOM 776 C C . LYS A 1 99 ? -4.778 16.401 15.700 1.00 61.22 99 LYS A C 1
ATOM 778 O O . LYS A 1 99 ? -3.885 16.751 16.463 1.00 61.22 99 LYS A O 1
ATOM 783 N N . GLU A 1 100 ? -5.946 15.890 16.095 1.00 61.06 100 GLU A N 1
ATOM 784 C CA . GLU A 1 100 ? -6.130 14.875 17.147 1.00 61.06 100 GLU A CA 1
ATOM 785 C C . GLU A 1 100 ? -6.705 13.646 16.417 1.00 61.06 100 GLU A C 1
ATOM 787 O O . GLU A 1 100 ? -7.678 13.807 15.683 1.00 61.06 100 GLU A O 1
ATOM 792 N N . SER A 1 101 ? -6.083 12.461 16.506 1.00 81.69 101 SER A N 1
ATOM 793 C CA . SER A 1 101 ? -6.494 11.306 15.686 1.00 81.69 101 SER A CA 1
ATOM 794 C C . SER A 1 101 ? -6.430 9.984 16.442 1.00 81.69 101 SER A C 1
ATOM 796 O O . SER A 1 101 ? -5.353 9.527 16.833 1.00 81.69 101 SER A O 1
ATOM 798 N N . ALA A 1 102 ? -7.588 9.344 16.596 1.00 88.12 102 ALA A N 1
ATOM 799 C CA . ALA A 1 102 ? -7.728 8.009 17.174 1.00 88.12 102 ALA A CA 1
ATOM 800 C C . ALA A 1 102 ? -6.960 6.926 16.391 1.00 88.12 102 ALA A C 1
ATOM 802 O O . ALA A 1 102 ? -6.598 5.893 16.951 1.00 88.12 102 ALA A O 1
ATOM 803 N N . GLU A 1 103 ? -6.655 7.149 15.110 1.00 88.38 103 GLU A N 1
ATOM 804 C CA . GLU A 1 103 ? -5.941 6.169 14.280 1.00 88.38 103 GLU A CA 1
ATOM 805 C C . GLU A 1 103 ? -4.508 5.890 14.779 1.00 88.38 103 GLU A C 1
ATOM 807 O O . GLU A 1 103 ? -3.970 4.804 14.554 1.00 88.38 103 GLU A O 1
ATOM 812 N N . ASP A 1 104 ? -3.920 6.838 15.522 1.00 89.25 104 ASP A N 1
ATOM 813 C CA . ASP A 1 104 ? -2.568 6.760 16.083 1.00 89.25 104 ASP A CA 1
ATOM 814 C C . ASP A 1 104 ? -2.517 6.052 17.453 1.00 89.25 104 ASP A C 1
ATOM 816 O O . ASP A 1 104 ? -1.450 5.990 18.082 1.00 89.25 104 ASP A O 1
ATOM 820 N N . SER A 1 105 ? -3.650 5.537 17.951 1.00 91.50 105 SER A N 1
ATOM 821 C CA . SER A 1 105 ? -3.775 4.975 19.303 1.00 91.50 105 SER A CA 1
ATOM 822 C C . SER A 1 105 ? -4.167 3.492 19.355 1.00 91.50 105 SER A C 1
ATOM 824 O O . SER A 1 105 ? -4.388 2.968 20.448 1.00 91.50 105 SER A O 1
ATOM 826 N N . LEU A 1 106 ? -4.189 2.771 18.223 1.00 93.75 106 LEU A N 1
ATOM 827 C CA . LEU A 1 106 ? -4.463 1.327 18.219 1.00 93.75 106 LEU A CA 1
ATOM 828 C C . LEU A 1 106 ? -3.385 0.543 18.989 1.00 93.75 106 LEU A C 1
ATOM 830 O O . LEU A 1 106 ? -2.191 0.545 18.664 1.00 93.75 106 LEU A O 1
ATOM 834 N N . LEU A 1 107 ? -3.822 -0.210 19.992 1.00 95.00 107 LEU A N 1
ATOM 835 C CA . LEU A 1 107 ? -2.961 -0.980 20.873 1.00 95.00 107 LEU A CA 1
ATOM 836 C C . LEU A 1 107 ? -2.747 -2.414 20.382 1.00 95.00 107 LEU A C 1
ATOM 838 O O . LEU A 1 107 ? -3.595 -3.067 19.777 1.00 95.00 107 LEU A O 1
ATOM 842 N N . SER A 1 108 ? -1.606 -2.975 20.769 1.00 95.12 108 SER A N 1
ATOM 843 C CA . SER A 1 108 ? -1.232 -4.369 20.503 1.00 95.12 108 SER A CA 1
ATOM 844 C C . SER A 1 108 ? -2.200 -5.411 21.083 1.00 95.12 108 SER A C 1
ATOM 846 O O . SER A 1 108 ? -2.148 -6.581 20.686 1.00 95.12 108 SER A O 1
ATOM 848 N N . SER A 1 109 ? -3.000 -5.040 22.084 1.00 95.56 109 SER A N 1
ATOM 849 C CA . SER A 1 109 ? -4.062 -5.860 22.687 1.00 95.56 109 SER A CA 1
ATOM 850 C C . SER A 1 109 ? -5.364 -5.822 21.885 1.00 95.56 109 SER A C 1
ATOM 852 O O . SER A 1 109 ? -6.176 -6.732 22.013 1.00 95.56 109 SER A O 1
ATOM 854 N N . GLU A 1 110 ? -5.551 -4.807 21.042 1.00 96.12 110 GLU A N 1
ATOM 855 C CA . GLU A 1 110 ? -6.758 -4.602 20.240 1.00 96.12 110 GLU A CA 1
ATOM 856 C C . GLU A 1 110 ? -6.699 -5.310 18.878 1.00 96.12 110 GLU A C 1
ATOM 858 O O . GLU A 1 110 ? -7.715 -5.402 18.184 1.00 96.12 110 GLU A O 1
ATOM 863 N N . LEU A 1 111 ? -5.530 -5.850 18.509 1.00 96.88 111 LEU A N 1
ATOM 864 C CA . LEU A 1 111 ? -5.321 -6.597 17.270 1.00 96.88 111 LEU A CA 1
ATOM 865 C C . LEU A 1 111 ? -6.286 -7.782 17.151 1.00 96.88 111 LEU A C 1
ATOM 867 O O . LEU A 1 111 ? -6.268 -8.717 17.955 1.00 96.88 111 LEU A O 1
ATOM 871 N N . ASN A 1 112 ? -7.067 -7.799 16.072 1.00 97.06 112 ASN A N 1
ATOM 872 C CA . ASN A 1 112 ? -7.939 -8.922 15.753 1.00 97.06 112 ASN A CA 1
ATOM 873 C C . ASN A 1 112 ? -7.149 -10.025 15.023 1.00 97.06 112 ASN A C 1
ATOM 875 O O . ASN A 1 112 ? -7.002 -10.010 13.801 1.00 97.06 112 ASN A O 1
ATOM 879 N N . LEU A 1 113 ? -6.640 -11.006 15.774 1.00 97.31 113 LEU A N 1
ATOM 880 C CA . LEU A 1 113 ? -5.809 -12.081 15.214 1.00 97.31 113 LEU A CA 1
ATOM 881 C C . LEU A 1 113 ? -6.554 -12.983 14.220 1.00 97.31 113 LEU A C 1
ATOM 883 O O . LEU A 1 113 ? -5.914 -13.560 13.344 1.00 97.31 113 LEU A O 1
ATOM 887 N N . ALA A 1 114 ? -7.884 -13.099 14.319 1.00 97.06 114 ALA A N 1
ATOM 888 C CA . ALA A 1 114 ? -8.672 -13.865 13.354 1.00 97.06 114 ALA A CA 1
ATOM 889 C C . ALA A 1 114 ? -8.628 -13.212 11.964 1.00 97.06 114 ALA A C 1
ATOM 891 O O . ALA A 1 114 ? -8.439 -13.907 10.970 1.00 97.06 114 ALA A O 1
ATOM 892 N N . VAL A 1 115 ? -8.696 -11.875 11.904 1.00 96.81 115 VAL A N 1
ATOM 893 C CA . VAL A 1 115 ? -8.517 -11.120 10.652 1.00 96.81 115 VAL A CA 1
ATOM 894 C C . VAL A 1 115 ? -7.128 -11.371 10.060 1.00 96.81 115 VAL A C 1
ATOM 896 O O . VAL A 1 115 ? -7.023 -11.705 8.882 1.00 96.81 115 VAL A O 1
ATOM 899 N N . LEU A 1 116 ? -6.066 -11.278 10.872 1.00 97.44 116 LEU A N 1
ATOM 900 C CA . LEU A 1 116 ? -4.694 -11.519 10.397 1.00 97.44 116 LEU A CA 1
ATOM 901 C C . LEU A 1 116 ? -4.486 -12.956 9.903 1.00 97.44 116 LEU A C 1
ATOM 903 O O . LEU A 1 116 ? -3.721 -13.175 8.972 1.00 97.44 116 LEU A O 1
ATOM 907 N N . LYS A 1 117 ? -5.170 -13.934 10.506 1.00 97.31 117 LYS A N 1
ATOM 908 C CA . LYS A 1 117 ? -5.087 -15.347 10.113 1.00 97.31 117 LYS A CA 1
ATOM 909 C C . LYS A 1 117 ? -5.742 -15.636 8.760 1.00 97.31 117 LYS A C 1
ATOM 911 O O . LYS A 1 117 ? -5.315 -16.549 8.062 1.00 97.31 117 LYS A O 1
ATOM 916 N N . GLU A 1 118 ? -6.786 -14.897 8.400 1.00 96.06 118 GLU A N 1
ATOM 917 C CA . GLU A 1 118 ? -7.484 -15.047 7.116 1.00 96.06 118 GLU A CA 1
ATOM 918 C C . GLU A 1 118 ? -6.791 -14.295 5.966 1.00 96.06 118 GLU A C 1
ATOM 920 O O . GLU A 1 118 ? -6.997 -14.620 4.792 1.00 96.06 118 GLU A O 1
ATOM 925 N N . ALA A 1 119 ? -5.999 -13.271 6.291 1.00 96.25 119 ALA A N 1
ATOM 926 C CA . ALA A 1 119 ? -5.377 -12.386 5.320 1.00 96.25 119 ALA A CA 1
ATOM 927 C C . ALA A 1 119 ? -4.181 -13.049 4.618 1.00 96.25 119 ALA A C 1
ATOM 929 O O . ALA A 1 119 ? -3.230 -13.503 5.249 1.00 96.25 119 ALA A O 1
ATOM 930 N N . ARG A 1 120 ? -4.193 -13.043 3.278 1.00 97.00 120 ARG A N 1
ATOM 931 C CA . ARG A 1 120 ? -3.041 -13.468 2.458 1.00 97.00 120 ARG A CA 1
ATOM 932 C C . ARG A 1 120 ? -1.966 -12.390 2.348 1.00 97.00 120 ARG A C 1
ATOM 934 O O . ARG A 1 120 ? -0.800 -12.708 2.147 1.00 97.00 120 ARG A O 1
ATOM 941 N N . ILE A 1 121 ? -2.376 -11.128 2.436 1.00 98.31 121 ILE A N 1
ATOM 942 C CA . ILE A 1 121 ? -1.506 -9.958 2.377 1.00 98.31 121 ILE A CA 1
ATOM 943 C C . ILE A 1 121 ? -1.924 -9.019 3.509 1.00 98.31 121 ILE A C 1
ATOM 945 O O . ILE A 1 121 ? -3.108 -8.721 3.660 1.00 98.31 121 ILE A O 1
ATOM 949 N N . PHE A 1 122 ? -0.954 -8.573 4.299 1.00 98.56 122 PHE A N 1
ATOM 950 C CA . PHE A 1 122 ? -1.096 -7.528 5.302 1.00 98.56 122 PHE A CA 1
ATOM 951 C C . PHE A 1 122 ? -0.458 -6.246 4.765 1.0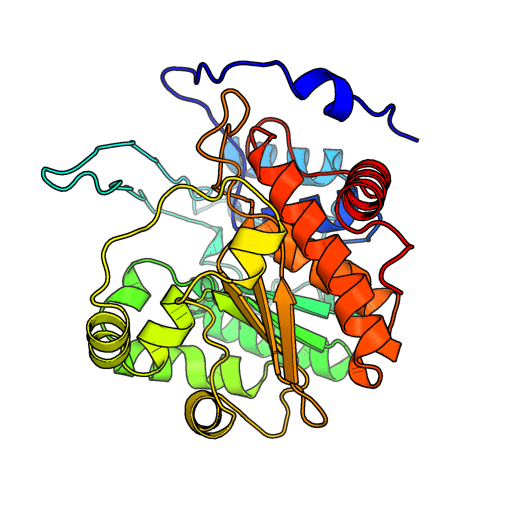0 98.56 122 PHE A C 1
ATOM 953 O O . PHE A 1 122 ? 0.761 -6.185 4.606 1.00 98.56 122 PHE A O 1
ATOM 960 N N . HIS A 1 123 ? -1.298 -5.259 4.463 1.00 98.50 123 HIS A N 1
ATOM 961 C CA . HIS A 1 123 ? -0.919 -3.966 3.898 1.00 98.50 123 HIS A CA 1
ATOM 962 C C . HIS A 1 123 ? -0.861 -2.885 4.983 1.00 98.50 123 HIS A C 1
ATOM 964 O O . HIS A 1 123 ? -1.757 -2.824 5.829 1.00 98.50 123 HIS A O 1
ATOM 970 N N . PHE A 1 124 ? 0.148 -2.015 4.941 1.00 97.94 124 PHE A N 1
ATOM 971 C CA . PHE A 1 124 ? 0.232 -0.824 5.790 1.00 97.94 124 PHE A CA 1
ATOM 972 C C . PHE A 1 124 ? 1.034 0.297 5.113 1.00 97.94 124 PHE A C 1
ATOM 974 O O . PHE A 1 124 ? 1.869 0.021 4.252 1.00 97.94 124 PHE A O 1
ATOM 981 N N . ASN A 1 125 ? 0.810 1.534 5.571 1.00 95.75 125 ASN A N 1
ATOM 982 C CA . ASN A 1 125 ? 1.499 2.744 5.112 1.00 95.75 125 ASN A CA 1
ATOM 983 C C . ASN A 1 125 ? 2.486 3.284 6.156 1.00 95.75 125 ASN A C 1
ATOM 985 O O . ASN A 1 125 ? 2.364 2.952 7.336 1.00 95.75 125 ASN A O 1
ATOM 989 N N . SER A 1 126 ? 3.446 4.137 5.774 1.00 95.25 126 SER A N 1
ATOM 990 C CA . SER A 1 126 ? 4.474 4.623 6.717 1.00 95.25 126 SER A CA 1
ATOM 991 C C . SER A 1 126 ? 3.965 5.562 7.818 1.00 95.25 126 SER A C 1
ATOM 993 O O . SER A 1 126 ? 4.638 5.679 8.844 1.00 95.25 126 SER A O 1
ATOM 995 N N . GLU A 1 127 ? 2.775 6.162 7.678 1.00 90.94 127 GLU A N 1
ATOM 996 C CA . GLU A 1 127 ? 2.109 6.977 8.717 1.00 90.94 127 GLU A CA 1
ATOM 997 C C . GLU A 1 127 ? 2.104 6.265 10.081 1.00 90.94 127 GLU A C 1
ATOM 999 O O . GLU A 1 127 ? 2.442 6.863 11.103 1.00 90.94 127 GLU A O 1
ATOM 1004 N N . VAL A 1 128 ? 1.855 4.949 10.095 1.00 93.31 128 VAL A N 1
ATOM 1005 C CA . VAL A 1 128 ? 1.825 4.114 11.311 1.00 93.31 128 VAL A CA 1
ATOM 1006 C C . VAL A 1 128 ? 3.148 4.133 12.097 1.00 93.31 128 VAL A C 1
ATOM 1008 O O . VAL A 1 128 ? 3.193 3.816 13.286 1.00 93.31 128 VAL A O 1
ATOM 1011 N N . LEU A 1 129 ? 4.257 4.486 11.439 1.00 93.88 129 LEU A N 1
ATOM 1012 C CA . LEU A 1 129 ? 5.587 4.573 12.037 1.00 93.88 129 LEU A CA 1
ATOM 1013 C C . LEU A 1 129 ? 5.847 5.938 12.679 1.00 93.88 129 LEU A C 1
ATOM 1015 O O . LEU A 1 129 ? 6.899 6.124 13.292 1.00 93.88 129 LEU A O 1
ATOM 1019 N N . THR A 1 130 ? 4.939 6.902 12.572 1.00 88.62 130 THR A N 1
ATOM 1020 C CA . THR A 1 130 ? 5.107 8.225 13.188 1.00 88.62 130 THR A CA 1
ATOM 1021 C C . THR A 1 130 ? 4.742 8.214 14.677 1.00 88.62 130 THR A C 1
ATOM 1023 O O . THR A 1 130 ? 5.388 8.910 15.461 1.00 88.62 130 THR A O 1
ATOM 1026 N N . SER A 1 131 ? 3.822 7.334 15.093 1.00 87.50 131 SER A N 1
ATOM 1027 C CA . SER A 1 131 ? 3.393 7.162 16.487 1.00 87.50 131 SER A CA 1
ATOM 1028 C C . SER A 1 131 ? 4.134 6.010 17.205 1.00 87.50 131 SER A C 1
ATOM 1030 O O . SER A 1 131 ? 4.133 4.872 16.721 1.00 87.50 131 SER A O 1
ATOM 1032 N N . PRO A 1 132 ? 4.766 6.239 18.379 1.00 83.94 132 PRO A N 1
ATOM 1033 C CA . PRO A 1 132 ? 5.453 5.187 19.136 1.00 83.94 132 PRO A CA 1
ATOM 1034 C C . PRO A 1 132 ? 4.565 4.007 19.557 1.00 83.94 132 PRO A C 1
ATOM 1036 O O . PRO A 1 132 ? 5.027 2.863 19.510 1.00 83.94 132 PRO A O 1
ATOM 1039 N N . SER A 1 133 ? 3.309 4.257 19.947 1.00 82.19 133 SER A N 1
ATOM 1040 C CA . SER A 1 133 ? 2.348 3.204 20.317 1.00 82.19 133 SER A CA 1
ATOM 1041 C C . SER A 1 133 ? 2.057 2.305 19.115 1.00 82.19 133 SER A C 1
ATOM 1043 O O . SER A 1 133 ? 2.215 1.082 19.203 1.00 82.19 133 SER A O 1
ATOM 1045 N N . MET A 1 134 ? 1.763 2.915 17.965 1.00 92.38 134 MET A N 1
ATOM 1046 C CA . MET A 1 134 ? 1.460 2.219 16.714 1.00 92.38 134 MET A CA 1
ATOM 1047 C C . MET A 1 134 ? 2.623 1.386 16.194 1.00 92.38 134 MET A C 1
ATOM 1049 O O . MET A 1 134 ? 2.396 0.279 15.708 1.00 92.38 134 MET A O 1
ATOM 1053 N N . ARG A 1 135 ? 3.876 1.835 16.361 1.00 93.88 135 ARG A N 1
ATOM 1054 C CA . ARG A 1 135 ? 5.058 1.032 15.988 1.00 93.88 135 ARG A CA 1
ATOM 1055 C C . ARG A 1 135 ? 5.027 -0.348 16.641 1.00 93.88 135 ARG A C 1
ATOM 1057 O O . ARG A 1 135 ? 5.252 -1.353 15.970 1.00 93.88 135 ARG A O 1
ATOM 1064 N N . SER A 1 136 ? 4.752 -0.410 17.946 1.00 93.56 136 SER A N 1
ATOM 1065 C CA . SER A 1 136 ? 4.711 -1.685 18.675 1.00 93.56 136 SER A CA 1
ATOM 1066 C C . SER A 1 136 ? 3.597 -2.603 18.153 1.00 93.56 136 SER A C 1
ATOM 1068 O O . SER A 1 136 ? 3.835 -3.783 17.881 1.00 93.56 136 SER A O 1
ATOM 1070 N N . THR A 1 137 ? 2.414 -2.029 17.919 1.00 96.69 137 THR A N 1
ATOM 1071 C CA . THR A 1 137 ? 1.235 -2.701 17.366 1.00 96.69 137 THR A CA 1
ATOM 1072 C C . THR A 1 137 ? 1.493 -3.233 15.961 1.00 96.69 137 THR A C 1
ATOM 1074 O O . THR A 1 137 ? 1.234 -4.410 15.701 1.00 96.69 137 THR A O 1
ATOM 1077 N N . LEU A 1 138 ? 2.098 -2.426 15.087 1.00 97.88 138 LEU A N 1
ATOM 1078 C CA . LEU A 1 138 ? 2.486 -2.822 13.737 1.00 97.88 138 LEU A CA 1
ATOM 1079 C C . LEU A 1 138 ? 3.417 -4.032 13.760 1.00 97.88 138 LEU A C 1
ATOM 1081 O O . LEU A 1 138 ? 3.155 -5.023 13.084 1.00 97.88 138 LEU A O 1
ATOM 1085 N N . PHE A 1 139 ? 4.508 -3.985 14.529 1.00 97.75 139 PHE A N 1
ATOM 1086 C CA . PHE A 1 139 ? 5.478 -5.083 14.520 1.00 97.75 139 PHE A CA 1
ATOM 1087 C C . PHE A 1 139 ? 4.898 -6.378 15.089 1.00 97.75 139 PHE A C 1
ATOM 1089 O O . PHE A 1 139 ? 5.276 -7.463 14.637 1.00 97.75 139 PHE A O 1
ATOM 1096 N N . LYS A 1 140 ? 3.945 -6.284 16.023 1.00 97.81 140 LYS A N 1
ATOM 1097 C CA . LYS A 1 140 ? 3.181 -7.440 16.496 1.00 97.81 140 LYS A CA 1
ATOM 1098 C C . LYS A 1 140 ? 2.240 -7.974 15.412 1.00 97.81 140 LYS A C 1
ATOM 1100 O O . LYS A 1 140 ? 2.191 -9.187 15.221 1.00 97.81 140 LYS A O 1
ATOM 1105 N N . ALA A 1 141 ? 1.550 -7.102 14.674 1.00 98.25 141 ALA A N 1
ATOM 1106 C CA . ALA A 1 141 ? 0.715 -7.494 13.540 1.00 98.25 141 ALA A CA 1
ATOM 1107 C C . ALA A 1 141 ? 1.544 -8.176 12.439 1.00 98.25 141 ALA A C 1
ATOM 1109 O O . ALA A 1 141 ? 1.210 -9.285 12.038 1.00 98.25 141 ALA A O 1
ATOM 1110 N N . ILE A 1 142 ? 2.685 -7.595 12.046 1.00 98.56 142 ILE A N 1
ATOM 1111 C CA . ILE A 1 142 ? 3.631 -8.186 11.084 1.00 98.56 142 ILE A CA 1
ATOM 1112 C C . ILE A 1 142 ? 4.080 -9.580 11.539 1.00 98.56 142 ILE A C 1
ATOM 1114 O O . ILE A 1 142 ? 4.082 -10.519 10.744 1.00 98.56 142 ILE A O 1
ATOM 1118 N N . ALA A 1 143 ? 4.450 -9.736 12.815 1.00 98.44 143 ALA A N 1
ATOM 1119 C CA . ALA A 1 143 ? 4.884 -11.025 13.348 1.00 98.44 143 ALA A CA 1
ATOM 1120 C C . ALA A 1 143 ? 3.779 -12.092 13.255 1.00 98.44 143 ALA A C 1
ATOM 1122 O O . ALA A 1 143 ? 4.055 -13.224 12.856 1.00 98.44 143 ALA A O 1
ATOM 1123 N N . TRP A 1 144 ? 2.531 -11.737 13.580 1.00 98.50 144 TRP A N 1
ATOM 1124 C CA . TRP A 1 144 ? 1.391 -12.647 13.453 1.00 98.50 144 TRP A CA 1
ATOM 1125 C C . TRP A 1 144 ? 1.043 -12.960 11.999 1.00 98.50 144 TRP A C 1
ATOM 1127 O O . TRP A 1 144 ? 0.875 -14.132 11.676 1.00 98.50 144 TRP A O 1
ATOM 1137 N N . SER A 1 145 ? 1.003 -11.958 11.120 1.00 98.38 145 SER A N 1
ATOM 1138 C CA . SER A 1 145 ? 0.745 -12.146 9.689 1.00 98.38 145 SER A CA 1
ATOM 1139 C C . SER A 1 145 ? 1.753 -13.113 9.069 1.00 98.38 145 SER A C 1
ATOM 1141 O O . SER A 1 145 ? 1.347 -14.103 8.463 1.00 98.38 145 SER A O 1
ATOM 1143 N N . LYS A 1 146 ? 3.059 -12.925 9.323 1.00 98.00 146 LYS A N 1
ATOM 1144 C CA . LYS A 1 146 ? 4.092 -13.868 8.859 1.00 98.00 146 LYS A CA 1
ATOM 1145 C C . LYS A 1 146 ? 3.916 -15.263 9.456 1.00 98.00 146 LYS A C 1
ATOM 1147 O O . LYS A 1 146 ? 4.040 -16.251 8.740 1.00 98.00 146 LYS A O 1
ATOM 1152 N N . LYS A 1 147 ? 3.577 -15.365 10.747 1.00 98.12 147 LYS A N 1
ATOM 1153 C CA . LYS A 1 147 ? 3.300 -16.655 11.404 1.00 98.12 147 LYS A CA 1
ATOM 1154 C C . LYS A 1 147 ? 2.111 -17.396 10.777 1.00 98.12 147 LYS A C 1
ATOM 1156 O O . LYS A 1 147 ? 2.103 -18.623 10.787 1.00 98.12 147 LYS A O 1
ATOM 1161 N N . PHE A 1 148 ? 1.130 -16.679 10.234 1.00 98.25 148 PHE A N 1
ATOM 1162 C CA . PHE A 1 148 ? -0.007 -17.259 9.513 1.00 98.25 148 PHE A CA 1
ATOM 1163 C C . PHE A 1 148 ? 0.248 -17.463 8.010 1.00 98.25 148 PHE A C 1
ATOM 1165 O O . PHE A 1 148 ? -0.641 -17.938 7.309 1.00 98.25 148 PHE A O 1
ATOM 1172 N N . GLY A 1 149 ? 1.453 -17.156 7.516 1.00 97.12 149 GLY A N 1
ATOM 1173 C CA . GLY A 1 149 ? 1.827 -17.304 6.106 1.00 97.12 149 GLY A CA 1
ATOM 1174 C C . GLY A 1 149 ? 1.391 -16.144 5.205 1.00 97.12 149 GLY A C 1
ATOM 1175 O O . GLY A 1 149 ? 1.475 -16.264 3.985 1.00 97.12 149 GLY A O 1
ATOM 1176 N N . GLY A 1 150 ? 0.927 -15.032 5.782 1.00 97.62 150 GLY A N 1
ATOM 1177 C CA . GLY A 1 150 ? 0.590 -13.818 5.045 1.00 97.62 150 GLY A CA 1
ATOM 1178 C C . GLY A 1 150 ? 1.837 -13.049 4.601 1.00 97.62 150 GLY A C 1
ATOM 1179 O O . GLY A 1 150 ? 2.818 -12.962 5.342 1.00 97.62 150 GLY A O 1
ATOM 1180 N N . LEU A 1 151 ? 1.780 -12.467 3.401 1.00 98.38 151 LEU A N 1
ATOM 1181 C CA . LEU A 1 151 ? 2.809 -11.561 2.889 1.00 98.38 151 LEU A CA 1
ATOM 1182 C C . LEU A 1 151 ? 2.642 -10.167 3.488 1.00 98.38 151 LEU A C 1
ATOM 1184 O O . LEU A 1 151 ? 1.525 -9.701 3.706 1.00 98.38 151 LEU A O 1
ATOM 1188 N N . ILE A 1 152 ? 3.750 -9.480 3.709 1.00 98.81 152 ILE A N 1
ATOM 1189 C CA . ILE A 1 152 ? 3.778 -8.113 4.211 1.00 98.81 152 ILE A CA 1
ATOM 1190 C C . ILE A 1 152 ? 3.960 -7.166 3.029 1.00 98.81 152 ILE A C 1
ATOM 1192 O O . ILE A 1 152 ? 5.003 -7.188 2.376 1.00 98.81 152 ILE A O 1
ATOM 1196 N N . PHE A 1 153 ? 2.949 -6.343 2.766 1.00 98.81 153 PHE A N 1
ATOM 1197 C CA . PHE A 1 153 ? 2.987 -5.293 1.756 1.00 98.81 153 PHE A CA 1
ATOM 1198 C C . PHE A 1 153 ? 3.188 -3.955 2.462 1.00 98.81 153 PHE A C 1
ATOM 1200 O O . PHE A 1 153 ? 2.329 -3.521 3.229 1.00 98.81 153 PHE A O 1
ATOM 1207 N N . PHE A 1 154 ? 4.324 -3.316 2.213 1.00 98.69 154 PHE A N 1
ATOM 1208 C CA . PHE A 1 154 ? 4.615 -1.985 2.718 1.00 98.69 154 PHE A CA 1
ATOM 1209 C C . PHE A 1 154 ? 4.499 -0.974 1.576 1.00 98.69 154 PHE A C 1
ATOM 1211 O O . PHE A 1 154 ? 5.374 -0.893 0.720 1.00 98.69 154 PHE A O 1
ATOM 1218 N N . ASP A 1 155 ? 3.400 -0.231 1.568 1.00 97.81 155 ASP A N 1
ATOM 1219 C CA . ASP A 1 155 ? 3.230 0.952 0.729 1.00 97.81 155 ASP A CA 1
ATOM 1220 C C . ASP A 1 155 ? 3.881 2.124 1.468 1.00 97.81 155 ASP A C 1
ATOM 1222 O O . ASP A 1 155 ? 3.512 2.436 2.602 1.00 97.81 155 ASP A O 1
ATOM 1226 N N . LEU A 1 156 ? 4.926 2.720 0.901 1.00 95.88 156 LEU A N 1
ATOM 1227 C CA . LEU A 1 156 ? 5.693 3.702 1.646 1.00 95.88 156 LEU A CA 1
ATOM 1228 C C . LEU A 1 156 ? 4.855 4.943 1.968 1.00 95.88 156 LEU A C 1
ATOM 1230 O O . LEU A 1 156 ? 4.863 5.336 3.133 1.00 95.88 156 LEU A O 1
ATOM 1234 N N . ASN A 1 157 ? 4.122 5.510 1.005 1.00 92.25 157 ASN A N 1
ATOM 1235 C CA . ASN A 1 157 ? 3.222 6.664 1.164 1.00 92.25 157 ASN A CA 1
ATOM 1236 C C . ASN A 1 157 ? 3.688 7.656 2.257 1.00 92.25 157 ASN A C 1
ATOM 1238 O O . ASN A 1 157 ? 3.106 7.732 3.343 1.00 92.25 157 ASN A O 1
ATOM 1242 N N . LEU A 1 158 ? 4.832 8.311 2.042 1.00 86.88 158 LEU A N 1
ATOM 1243 C CA . LEU A 1 158 ? 5.525 9.116 3.046 1.00 86.88 158 LEU A CA 1
ATOM 1244 C C . LEU A 1 158 ? 4.674 10.329 3.466 1.00 86.88 158 LEU A C 1
ATOM 1246 O O . LEU A 1 158 ? 4.413 11.211 2.641 1.00 86.88 158 LEU A O 1
ATOM 1250 N N . PRO A 1 159 ? 4.329 10.473 4.758 1.00 83.44 159 PRO A N 1
ATOM 1251 C CA . PRO A 1 159 ? 3.705 11.685 5.262 1.00 83.44 159 PRO A CA 1
ATOM 1252 C C . PRO A 1 159 ? 4.737 12.808 5.422 1.00 83.44 159 PRO A C 1
ATOM 1254 O O . PRO A 1 159 ? 5.931 12.567 5.626 1.00 83.44 159 PRO A O 1
ATOM 1257 N N . LEU A 1 160 ? 4.273 14.064 5.406 1.00 77.12 160 LEU A N 1
ATOM 1258 C CA . LEU A 1 160 ? 5.110 15.277 5.475 1.00 77.12 160 LEU A CA 1
ATOM 1259 C C . LEU A 1 160 ? 6.230 15.251 6.540 1.00 77.12 160 LEU A C 1
ATOM 1261 O O . LEU A 1 160 ? 7.339 15.697 6.233 1.00 77.12 160 LEU A O 1
ATOM 1265 N N . PRO A 1 161 ? 6.029 14.738 7.773 1.00 74.31 161 PRO A N 1
ATOM 1266 C CA . PRO A 1 161 ? 7.106 14.670 8.762 1.00 74.31 161 PRO A CA 1
ATOM 1267 C C . PRO A 1 161 ? 8.312 13.825 8.322 1.00 74.31 161 PRO A C 1
ATOM 1269 O O . PRO A 1 161 ? 9.434 14.122 8.738 1.00 74.31 161 PRO A O 1
ATOM 1272 N N . LEU A 1 162 ? 8.099 12.808 7.480 1.00 80.31 162 LEU A N 1
ATOM 1273 C CA . LEU A 1 162 ? 9.146 11.928 6.956 1.00 80.31 162 LEU A CA 1
ATOM 1274 C C . LEU A 1 162 ? 9.828 12.489 5.694 1.00 80.31 162 LEU A C 1
ATOM 1276 O O . LEU A 1 162 ? 10.858 11.975 5.273 1.00 80.31 162 LEU A O 1
ATOM 1280 N N . TRP A 1 163 ? 9.354 13.598 5.130 1.00 79.94 163 TRP A N 1
ATOM 1281 C CA . TRP A 1 163 ? 10.040 14.276 4.020 1.00 79.94 163 TRP A CA 1
ATOM 1282 C C . TRP A 1 163 ? 11.175 15.206 4.473 1.00 79.94 163 TRP A C 1
ATOM 1284 O O . TRP A 1 163 ? 11.870 15.799 3.658 1.00 79.94 163 TRP A O 1
ATOM 1294 N N . ARG A 1 164 ? 11.397 15.356 5.787 1.00 77.69 164 ARG A N 1
ATOM 1295 C CA . ARG A 1 164 ? 12.354 16.341 6.327 1.00 77.69 164 ARG A CA 1
ATOM 1296 C C . ARG A 1 164 ? 13.819 15.933 6.209 1.00 77.69 164 ARG A C 1
ATOM 1298 O O . ARG A 1 164 ? 14.690 16.795 6.194 1.00 77.69 164 ARG A O 1
ATOM 1305 N N . SER A 1 165 ? 14.114 14.639 6.262 1.00 85.56 165 SER A N 1
ATOM 1306 C CA . SER A 1 165 ? 15.488 14.139 6.241 1.00 85.56 165 SER A CA 1
ATOM 1307 C C . SER A 1 165 ? 15.502 12.695 5.780 1.00 85.56 165 SER A C 1
ATOM 1309 O O . SER A 1 165 ? 14.983 11.824 6.477 1.00 85.56 165 SER A O 1
ATOM 1311 N N . ARG A 1 166 ? 16.153 12.450 4.639 1.00 88.19 166 ARG A N 1
ATOM 1312 C CA . ARG A 1 166 ? 16.361 11.107 4.090 1.00 88.19 166 ARG A CA 1
ATOM 1313 C C . ARG A 1 166 ? 16.898 10.143 5.142 1.00 88.19 166 ARG A C 1
ATOM 1315 O O . ARG A 1 166 ? 16.336 9.069 5.334 1.00 88.19 166 ARG A O 1
ATOM 1322 N N . ASP A 1 167 ? 17.965 10.527 5.838 1.00 88.50 167 ASP A N 1
ATOM 1323 C CA . ASP A 1 167 ? 18.666 9.629 6.758 1.00 88.50 167 ASP A CA 1
ATOM 1324 C C . ASP A 1 167 ? 17.788 9.265 7.966 1.00 88.50 167 ASP A C 1
ATOM 1326 O O . ASP A 1 167 ? 17.643 8.084 8.283 1.00 88.50 167 ASP A O 1
ATOM 1330 N N . LYS A 1 168 ? 17.092 10.244 8.565 1.00 89.69 168 LYS A N 1
ATOM 1331 C CA . LYS A 1 168 ? 16.123 9.981 9.647 1.00 89.69 168 LYS A CA 1
ATOM 1332 C C . LYS A 1 168 ? 14.963 9.109 9.172 1.00 89.69 168 LYS A C 1
ATOM 1334 O O . LYS A 1 168 ? 14.518 8.221 9.895 1.00 89.69 168 LYS A O 1
ATOM 1339 N N . THR A 1 169 ? 14.475 9.334 7.958 1.00 91.19 169 THR A N 1
ATOM 1340 C CA . THR A 1 169 ? 13.394 8.528 7.386 1.00 91.19 169 THR A CA 1
ATOM 1341 C C . THR A 1 169 ? 13.839 7.096 7.162 1.00 91.19 169 THR A C 1
ATOM 1343 O O . THR A 1 169 ? 13.139 6.179 7.592 1.00 91.19 169 THR A O 1
ATOM 1346 N N . ARG A 1 170 ? 15.043 6.889 6.615 1.00 92.56 170 ARG A N 1
ATOM 1347 C CA . ARG A 1 170 ? 15.657 5.561 6.501 1.00 92.56 170 ARG A CA 1
ATOM 1348 C C . ARG A 1 170 ? 15.746 4.881 7.863 1.00 92.56 170 ARG A C 1
ATOM 1350 O O . ARG A 1 170 ? 15.371 3.719 7.960 1.00 92.56 170 ARG A O 1
ATOM 1357 N N . GLU A 1 171 ? 16.169 5.576 8.918 1.00 93.00 171 GLU A N 1
ATOM 1358 C CA . GLU A 1 171 ? 16.213 5.013 10.276 1.00 93.00 171 GLU A CA 1
ATOM 1359 C C . GLU A 1 171 ? 14.836 4.565 10.784 1.00 93.00 171 GLU A C 1
ATOM 1361 O O . GLU A 1 171 ? 14.709 3.459 11.322 1.00 93.00 171 GLU A O 1
ATOM 1366 N N . VAL A 1 172 ? 13.804 5.393 10.588 1.00 93.44 172 VAL A N 1
ATOM 1367 C CA . VAL A 1 172 ? 12.429 5.105 11.025 1.00 93.44 172 VAL A CA 1
ATOM 1368 C C . VAL A 1 172 ? 11.856 3.895 10.288 1.00 93.44 172 VAL A C 1
ATOM 1370 O O . VAL A 1 172 ? 11.301 2.995 10.926 1.00 93.44 172 VAL A O 1
ATOM 1373 N N . ILE A 1 173 ? 12.014 3.834 8.962 1.00 96.00 173 ILE A N 1
ATOM 1374 C CA . ILE A 1 173 ? 11.400 2.780 8.146 1.00 96.00 173 ILE A CA 1
ATOM 1375 C C . ILE A 1 173 ? 12.211 1.483 8.127 1.00 96.00 173 ILE A C 1
ATOM 1377 O O . ILE A 1 173 ? 11.621 0.428 7.918 1.00 96.00 173 ILE A O 1
ATOM 1381 N N . LYS A 1 174 ? 13.525 1.508 8.408 1.00 96.38 174 LYS A N 1
ATOM 1382 C CA . LYS A 1 174 ? 14.455 0.365 8.246 1.00 96.38 174 LYS A CA 1
ATOM 1383 C C . LYS A 1 174 ? 13.921 -0.963 8.780 1.00 96.38 174 LYS A C 1
ATOM 1385 O O . LYS A 1 174 ? 14.054 -1.999 8.135 1.00 96.38 174 LYS A O 1
ATOM 1390 N N . LYS A 1 175 ? 13.329 -0.956 9.978 1.00 97.12 175 LYS A N 1
ATOM 1391 C CA . LYS A 1 175 ? 12.811 -2.183 10.609 1.00 97.12 175 LYS A CA 1
ATOM 1392 C C . LYS A 1 175 ? 11.569 -2.734 9.906 1.00 97.12 175 LYS A C 1
ATOM 1394 O O . LYS A 1 175 ? 11.417 -3.951 9.853 1.00 97.12 175 LYS A O 1
ATOM 1399 N N . ALA A 1 176 ? 10.680 -1.861 9.436 1.00 97.81 176 ALA A N 1
ATOM 1400 C CA . ALA A 1 176 ? 9.486 -2.245 8.687 1.00 97.81 176 ALA A CA 1
ATOM 1401 C C . ALA A 1 176 ? 9.862 -2.667 7.262 1.00 97.81 176 ALA A C 1
ATOM 1403 O O . ALA A 1 176 ? 9.443 -3.733 6.824 1.00 97.81 176 ALA A O 1
ATOM 1404 N N . TRP A 1 177 ? 10.752 -1.899 6.627 1.00 98.25 177 TRP A N 1
ATOM 1405 C CA . TRP A 1 177 ? 11.351 -2.172 5.324 1.00 98.25 177 TRP A CA 1
ATOM 1406 C C . TRP A 1 177 ? 11.918 -3.590 5.260 1.00 98.25 177 TRP A C 1
ATOM 1408 O O . TRP A 1 177 ? 11.407 -4.411 4.518 1.00 98.25 177 TRP A O 1
ATOM 1418 N N . ASN A 1 178 ? 12.841 -3.945 6.162 1.00 97.94 178 ASN A N 1
ATOM 1419 C CA . ASN A 1 178 ? 13.461 -5.279 6.208 1.00 97.94 178 ASN A CA 1
ATOM 1420 C C . ASN A 1 178 ? 12.500 -6.433 6.556 1.00 97.94 178 ASN A C 1
ATOM 1422 O O . ASN A 1 178 ? 12.903 -7.597 6.568 1.00 97.94 178 ASN A O 1
ATOM 1426 N N . LYS A 1 179 ? 11.255 -6.132 6.940 1.00 98.25 179 LYS A N 1
ATOM 1427 C CA . LYS A 1 179 ? 10.215 -7.133 7.202 1.00 98.25 179 LYS A CA 1
ATOM 1428 C C . LYS A 1 179 ? 9.195 -7.219 6.075 1.00 98.25 179 LYS A C 1
ATOM 1430 O O . LYS A 1 179 ? 8.419 -8.172 6.100 1.00 98.25 179 LYS A O 1
ATOM 1435 N N . ALA A 1 180 ? 9.168 -6.275 5.144 1.00 98.62 180 ALA A N 1
ATOM 1436 C CA . ALA A 1 180 ? 8.267 -6.320 4.010 1.00 98.62 180 ALA A CA 1
ATOM 1437 C C . ALA A 1 180 ? 8.667 -7.458 3.064 1.00 98.62 180 ALA A C 1
ATOM 1439 O O . ALA A 1 180 ? 9.840 -7.785 2.933 1.00 98.62 180 ALA A O 1
ATOM 1440 N N . ASP A 1 181 ? 7.685 -8.099 2.442 1.00 98.75 181 ASP A N 1
ATOM 1441 C CA . ASP A 1 181 ? 7.919 -9.049 1.351 1.00 98.75 181 ASP A CA 1
ATOM 1442 C C . ASP A 1 181 ? 7.647 -8.367 -0.001 1.00 98.75 181 ASP A C 1
ATOM 1444 O O . ASP A 1 181 ? 8.192 -8.769 -1.026 1.00 98.75 181 ASP A O 1
ATOM 1448 N N . ILE A 1 182 ? 6.816 -7.321 -0.004 1.00 98.75 182 ILE A N 1
ATOM 1449 C CA . ILE A 1 182 ? 6.506 -6.467 -1.149 1.00 98.75 182 ILE A CA 1
ATOM 1450 C C . ILE A 1 182 ? 6.589 -5.019 -0.676 1.00 98.75 182 ILE A C 1
ATOM 1452 O O . ILE A 1 182 ? 6.032 -4.687 0.372 1.00 98.75 182 ILE A O 1
ATOM 1456 N N . ILE A 1 183 ? 7.259 -4.172 -1.447 1.00 98.81 183 ILE A N 1
ATOM 1457 C CA . ILE A 1 183 ? 7.339 -2.736 -1.194 1.00 98.81 183 ILE A CA 1
ATOM 1458 C C . ILE A 1 183 ? 6.845 -1.990 -2.425 1.00 98.81 183 ILE A C 1
ATOM 1460 O O . ILE A 1 183 ? 7.189 -2.352 -3.550 1.00 98.81 183 ILE A O 1
ATOM 1464 N N . GLU A 1 184 ? 6.059 -0.946 -2.203 1.00 98.38 184 GLU A N 1
ATOM 1465 C CA . GLU A 1 184 ? 5.728 0.046 -3.219 1.00 98.38 184 GLU A CA 1
ATOM 1466 C C . GLU A 1 184 ? 6.236 1.416 -2.762 1.00 98.38 184 GLU A C 1
ATOM 1468 O O . GLU A 1 184 ? 6.160 1.764 -1.582 1.00 98.38 184 GLU A O 1
ATOM 1473 N N . VAL A 1 185 ? 6.846 2.136 -3.700 1.00 96.88 185 VAL A N 1
ATOM 1474 C CA . VAL A 1 185 ? 7.261 3.528 -3.548 1.00 96.88 185 VAL A CA 1
ATOM 1475 C C . VAL A 1 185 ? 6.874 4.289 -4.805 1.00 96.88 185 VAL A C 1
ATOM 1477 O O . VAL A 1 185 ? 6.986 3.776 -5.916 1.00 96.88 185 VAL A O 1
ATOM 1480 N N . SER A 1 186 ? 6.522 5.555 -4.671 1.00 93.00 186 SER A N 1
ATOM 1481 C CA . SER A 1 186 ? 6.499 6.456 -5.813 1.00 93.00 186 SER A CA 1
ATOM 1482 C C . SER A 1 186 ? 7.921 6.787 -6.276 1.00 93.00 186 SER A C 1
ATOM 1484 O O . SER A 1 186 ? 8.900 6.684 -5.532 1.00 93.00 186 SER A O 1
ATOM 1486 N N . ARG A 1 187 ? 8.048 7.261 -7.514 1.00 90.69 187 ARG A N 1
ATOM 1487 C CA . ARG A 1 187 ? 9.309 7.742 -8.086 1.00 90.69 187 ARG A CA 1
ATOM 1488 C C . ARG A 1 187 ? 9.963 8.813 -7.210 1.00 90.69 187 ARG A C 1
ATOM 1490 O O . ARG A 1 187 ? 11.164 8.753 -6.972 1.00 90.69 187 ARG A O 1
ATOM 1497 N N . GLN A 1 188 ? 9.165 9.757 -6.708 1.00 86.69 188 GLN A N 1
ATOM 1498 C CA . GLN A 1 188 ? 9.647 10.840 -5.846 1.00 86.69 188 GLN A CA 1
ATOM 1499 C C . GLN A 1 188 ? 10.199 10.293 -4.527 1.00 86.69 188 GLN A C 1
ATOM 1501 O O . GLN A 1 188 ? 11.268 10.704 -4.085 1.00 86.69 188 GLN A O 1
ATOM 1506 N N . GLU A 1 189 ? 9.504 9.332 -3.921 1.00 92.56 189 GLU A N 1
ATOM 1507 C CA . GLU A 1 189 ? 9.952 8.712 -2.674 1.00 92.56 189 GLU A CA 1
ATOM 1508 C C . GLU A 1 189 ? 11.209 7.867 -2.872 1.00 92.56 189 GLU A C 1
ATOM 1510 O O . GLU A 1 189 ? 12.115 7.916 -2.040 1.00 92.56 189 GLU A O 1
ATOM 1515 N N . LEU A 1 190 ? 11.297 7.122 -3.979 1.00 94.38 190 LEU A N 1
ATOM 1516 C CA . LEU A 1 190 ? 12.499 6.374 -4.332 1.00 94.38 190 LEU A CA 1
ATOM 1517 C C . LEU A 1 190 ? 13.707 7.308 -4.419 1.00 94.38 190 LEU A C 1
ATOM 1519 O O . LEU A 1 190 ? 14.732 7.066 -3.783 1.00 94.38 190 LEU A O 1
ATOM 1523 N N . GLU A 1 191 ? 13.591 8.371 -5.209 1.00 90.62 191 GLU A N 1
ATOM 1524 C CA . GLU A 1 191 ? 14.691 9.305 -5.440 1.00 90.62 191 GLU A CA 1
ATOM 1525 C C . GLU A 1 191 ? 15.080 10.031 -4.150 1.00 90.62 191 GLU A C 1
ATOM 1527 O O . GLU A 1 191 ? 16.272 10.171 -3.885 1.00 90.62 191 GLU A O 1
ATOM 1532 N N . PHE A 1 192 ? 14.107 10.390 -3.306 1.00 88.75 192 PHE A N 1
ATOM 1533 C CA . PHE A 1 192 ? 14.353 10.920 -1.965 1.00 88.75 192 PHE A CA 1
ATOM 1534 C C . PHE A 1 192 ? 15.137 9.947 -1.077 1.00 88.75 192 PHE A C 1
ATOM 1536 O O . PHE A 1 192 ? 16.081 10.355 -0.400 1.00 88.75 192 PHE A O 1
ATOM 1543 N N . LEU A 1 193 ? 14.795 8.653 -1.091 1.00 91.06 193 LEU A N 1
ATOM 1544 C CA . LEU A 1 193 ? 15.495 7.624 -0.312 1.00 91.06 193 LEU A CA 1
ATOM 1545 C C . LEU A 1 193 ? 16.912 7.313 -0.820 1.00 91.06 193 LEU A C 1
ATOM 1547 O O . LEU A 1 193 ? 17.742 6.820 -0.039 1.00 91.06 193 LEU A O 1
ATOM 1551 N N . LEU A 1 194 ? 17.181 7.581 -2.098 1.00 89.25 194 LEU A N 1
ATOM 1552 C CA . LEU A 1 194 ? 18.486 7.425 -2.735 1.00 89.25 194 LEU A CA 1
ATOM 1553 C C . LEU A 1 194 ? 19.317 8.711 -2.605 1.00 89.25 194 LEU A C 1
ATOM 1555 O O . LEU A 1 194 ? 20.114 8.841 -1.674 1.00 89.25 194 LEU A O 1
ATOM 1559 N N . ASP A 1 195 ? 19.132 9.654 -3.525 1.00 83.00 195 ASP A N 1
ATOM 1560 C CA . ASP A 1 195 ? 19.835 10.938 -3.611 1.00 83.00 195 ASP A CA 1
ATOM 1561 C C . ASP A 1 195 ? 19.006 11.897 -4.479 1.00 83.00 195 ASP A C 1
ATOM 1563 O O . ASP A 1 195 ? 19.132 11.931 -5.707 1.00 83.00 195 ASP A O 1
ATOM 1567 N N . GLU A 1 196 ? 18.123 12.653 -3.826 1.00 75.00 196 GLU A N 1
ATOM 1568 C CA . GLU A 1 196 ? 17.183 13.550 -4.497 1.00 75.00 196 GLU A CA 1
ATOM 1569 C C . GLU A 1 196 ? 17.903 14.548 -5.408 1.00 75.00 196 GLU A C 1
ATOM 1571 O O . GLU A 1 196 ? 17.529 14.692 -6.572 1.00 75.00 196 GLU A O 1
ATOM 1576 N N . GLU A 1 197 ? 18.988 15.165 -4.931 1.00 70.62 197 GLU A N 1
ATOM 1577 C CA . GLU A 1 197 ? 19.724 16.170 -5.696 1.00 70.62 197 GLU A CA 1
ATOM 1578 C C . GLU A 1 197 ? 20.396 15.581 -6.942 1.00 70.62 197 GLU A C 1
ATOM 1580 O O . GLU A 1 197 ? 20.434 16.218 -8.000 1.00 70.62 197 GLU A O 1
ATOM 1585 N N . TYR A 1 198 ? 20.953 14.368 -6.842 1.00 78.50 198 TYR A N 1
ATOM 1586 C CA . TYR A 1 198 ? 21.516 13.674 -8.000 1.00 78.50 198 TYR A CA 1
ATOM 1587 C C . TYR A 1 198 ? 20.450 13.465 -9.077 1.00 78.50 198 TYR A C 1
ATOM 1589 O O . TYR A 1 198 ? 20.690 13.794 -10.244 1.00 78.50 198 TYR A O 1
ATOM 1597 N N . TYR A 1 199 ? 19.265 12.985 -8.697 1.00 77.25 199 TYR A N 1
ATOM 1598 C CA . TYR A 1 199 ? 18.183 12.750 -9.649 1.00 77.25 199 TYR A CA 1
ATOM 1599 C C . TYR A 1 199 ? 17.531 14.049 -10.137 1.00 77.25 199 TYR A C 1
ATOM 1601 O O . TYR A 1 199 ? 17.160 14.130 -11.303 1.00 77.25 199 TYR A O 1
ATOM 1609 N N . GLU A 1 200 ? 17.435 15.106 -9.328 1.00 67.44 200 GLU A N 1
ATOM 1610 C CA . GLU A 1 200 ? 17.051 16.447 -9.796 1.00 67.44 200 GLU A CA 1
ATOM 1611 C C . GLU A 1 200 ? 18.002 16.968 -10.878 1.00 67.44 200 GLU A C 1
ATOM 1613 O O . GLU A 1 200 ? 17.544 17.362 -11.951 1.00 67.44 200 GLU A O 1
ATOM 1618 N N . ARG A 1 201 ? 19.322 16.884 -10.662 1.00 66.19 201 ARG A N 1
ATOM 1619 C CA . ARG A 1 201 ? 20.324 17.271 -11.672 1.00 66.19 201 ARG A CA 1
ATOM 1620 C C . ARG A 1 201 ? 20.238 16.407 -12.929 1.00 66.19 201 ARG A C 1
ATOM 1622 O O . ARG A 1 201 ? 20.282 16.937 -14.038 1.00 66.19 201 ARG A O 1
ATOM 1629 N N . LYS A 1 202 ? 20.075 15.090 -12.770 1.00 69.25 202 LYS A N 1
ATOM 1630 C CA . LYS A 1 202 ? 19.895 14.132 -13.877 1.00 69.25 202 LYS A CA 1
ATOM 1631 C C . LYS A 1 202 ? 18.640 14.442 -14.702 1.00 69.25 202 LYS A C 1
ATOM 1633 O O . LYS A 1 202 ? 18.631 14.214 -15.907 1.00 69.25 202 LYS A O 1
ATOM 1638 N N . ARG A 1 203 ? 17.612 15.016 -14.067 1.00 65.25 203 ARG A N 1
ATOM 1639 C CA . ARG A 1 203 ? 16.347 15.449 -14.677 1.00 65.25 203 ARG A CA 1
ATOM 1640 C C . ARG A 1 203 ? 16.328 16.907 -15.126 1.00 65.25 203 ARG A C 1
ATOM 1642 O O . ARG A 1 203 ? 15.243 17.377 -15.434 1.00 65.25 203 ARG A O 1
ATOM 1649 N N . ASN A 1 204 ? 17.437 17.648 -15.154 1.00 52.62 204 ASN A N 1
ATOM 1650 C CA . ASN A 1 204 ? 17.430 19.071 -15.522 1.00 52.62 204 ASN A CA 1
ATOM 1651 C C . ASN A 1 204 ? 17.105 19.273 -17.029 1.00 52.62 204 ASN A C 1
ATOM 1653 O O . ASN A 1 204 ? 17.962 19.620 -17.841 1.00 52.62 204 ASN A O 1
ATOM 1657 N N . TYR A 1 205 ? 15.851 18.995 -17.402 1.00 52.09 205 TYR A N 1
ATOM 1658 C CA . TYR A 1 205 ? 15.233 19.039 -18.721 1.00 52.09 205 TYR A CA 1
ATOM 1659 C C . TYR A 1 205 ? 13.952 19.886 -18.652 1.00 52.09 205 TYR A C 1
ATOM 1661 O O . TYR A 1 205 ? 13.342 20.058 -17.597 1.00 52.09 205 TYR A O 1
ATOM 1669 N N . ARG A 1 206 ? 13.534 20.443 -19.794 1.00 44.16 206 ARG A N 1
ATOM 1670 C CA . ARG A 1 206 ? 12.269 21.187 -19.895 1.00 44.16 206 ARG A CA 1
ATOM 1671 C C . ARG A 1 206 ? 11.094 20.202 -19.870 1.00 44.16 206 ARG A C 1
ATOM 1673 O O . ARG A 1 206 ? 11.035 19.394 -20.797 1.00 44.16 206 ARG A O 1
ATOM 1680 N N . PRO A 1 207 ? 10.152 20.276 -18.913 1.00 43.84 207 PRO A N 1
ATOM 1681 C CA . PRO A 1 207 ? 9.011 19.366 -18.876 1.00 43.84 207 PRO A CA 1
ATOM 1682 C C . PRO A 1 207 ? 8.250 19.381 -20.210 1.00 43.84 207 PRO A C 1
ATOM 1684 O O . PRO A 1 207 ? 7.777 20.425 -20.665 1.00 43.84 207 PRO A O 1
ATOM 1687 N N . GLN A 1 208 ? 8.173 18.219 -20.865 1.00 44.50 208 GLN A N 1
ATOM 1688 C CA . GLN A 1 208 ? 7.367 18.018 -22.067 1.00 44.50 208 GLN A CA 1
ATOM 1689 C C . GLN A 1 208 ? 5.973 17.585 -21.629 1.00 44.50 208 GLN A C 1
ATOM 1691 O O . GLN A 1 208 ? 5.721 16.411 -21.386 1.00 44.50 208 GLN A O 1
ATOM 1696 N N . TYR A 1 209 ? 5.072 18.553 -21.500 1.00 39.00 209 TYR A N 1
ATOM 1697 C CA . TYR A 1 209 ? 3.709 18.320 -21.015 1.00 39.00 209 TYR A CA 1
ATOM 1698 C C . TYR A 1 209 ? 2.775 17.653 -22.043 1.00 39.00 209 TYR A C 1
ATOM 1700 O O . TYR A 1 209 ? 1.616 17.416 -21.727 1.00 39.00 209 TYR A O 1
ATOM 1708 N N . TYR A 1 210 ? 3.244 17.360 -23.263 1.00 40.78 210 TYR A N 1
ATOM 1709 C CA . TYR A 1 210 ? 2.396 16.890 -24.361 1.00 40.78 210 TYR A CA 1
ATOM 1710 C C . TYR A 1 210 ? 3.064 15.737 -25.122 1.00 40.78 210 TYR A C 1
ATOM 1712 O O . TYR A 1 210 ? 4.188 15.874 -25.605 1.00 40.78 210 TYR A O 1
ATOM 1720 N N . ALA A 1 211 ? 2.382 14.593 -25.229 1.00 41.97 211 ALA A N 1
ATOM 1721 C CA . ALA A 1 211 ? 2.639 13.581 -26.253 1.00 41.97 211 ALA A CA 1
ATOM 1722 C C . ALA A 1 211 ? 1.427 13.505 -27.195 1.00 41.97 211 ALA A C 1
ATOM 1724 O O . ALA A 1 211 ? 0.289 13.380 -26.757 1.00 41.97 211 ALA A O 1
ATOM 1725 N N . GLU A 1 212 ? 1.677 13.565 -28.496 1.00 42.97 212 GLU A N 1
ATOM 1726 C CA . GLU A 1 212 ? 0.673 13.513 -29.563 1.00 42.97 212 GLU A CA 1
ATOM 1727 C C . GLU A 1 212 ? 0.314 12.066 -29.963 1.00 42.97 212 GLU A C 1
ATOM 1729 O O . GLU A 1 212 ? -0.632 11.850 -30.716 1.00 42.97 212 GLU A O 1
ATOM 1734 N N . SER A 1 213 ? 1.058 11.052 -29.488 1.00 46.47 213 SER A N 1
ATOM 1735 C CA . SER A 1 213 ? 0.782 9.628 -29.761 1.00 46.47 213 SER A CA 1
ATOM 1736 C C . SER A 1 213 ? 1.399 8.661 -28.732 1.00 46.47 213 SER A C 1
ATOM 1738 O O . SER A 1 213 ? 2.374 8.988 -28.057 1.00 46.47 213 SER A O 1
ATOM 1740 N N . PHE A 1 214 ? 0.883 7.425 -28.659 1.00 44.25 214 PHE A N 1
ATOM 1741 C CA . PHE A 1 214 ? 1.457 6.334 -27.845 1.00 44.25 214 PHE A CA 1
ATOM 1742 C C . PHE A 1 214 ? 2.896 5.971 -28.260 1.00 44.25 214 PHE A C 1
ATOM 1744 O O . PHE A 1 214 ? 3.737 5.670 -27.419 1.00 44.25 214 PHE A O 1
ATOM 1751 N N . ASP A 1 215 ? 3.238 6.058 -29.547 1.00 50.19 215 ASP A N 1
ATOM 1752 C CA . ASP A 1 215 ? 4.628 5.854 -29.976 1.00 50.19 215 ASP A CA 1
ATOM 1753 C C . ASP A 1 215 ? 5.552 7.013 -29.561 1.00 50.19 215 ASP A C 1
ATOM 1755 O O . ASP A 1 215 ? 6.752 6.795 -29.378 1.00 50.19 215 ASP A O 1
ATOM 1759 N N . GLN A 1 216 ? 5.027 8.227 -29.339 1.00 46.91 216 GLN A N 1
ATOM 1760 C CA . GLN A 1 216 ? 5.802 9.309 -28.724 1.00 46.91 216 GLN A CA 1
ATOM 1761 C C . GLN A 1 216 ? 6.079 9.045 -27.239 1.00 46.91 216 GLN A C 1
ATOM 1763 O O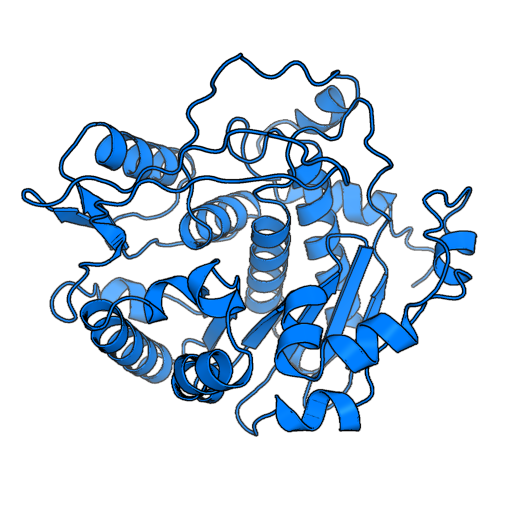 . GLN A 1 216 ? 7.181 9.354 -26.795 1.00 46.91 216 GLN A O 1
ATOM 1768 N N . THR A 1 217 ? 5.175 8.420 -26.473 1.00 49.94 217 THR A N 1
ATOM 1769 C CA . THR A 1 217 ? 5.453 8.087 -25.057 1.00 49.94 217 THR A CA 1
ATOM 1770 C C . THR A 1 217 ? 6.546 7.022 -24.916 1.00 49.94 217 THR A C 1
ATOM 1772 O O . THR A 1 217 ? 7.332 7.082 -23.969 1.00 49.94 217 THR A O 1
ATOM 1775 N N . LYS A 1 218 ? 6.670 6.117 -25.901 1.00 44.78 218 LYS A N 1
ATOM 1776 C CA . LYS A 1 218 ? 7.798 5.173 -26.033 1.00 44.78 218 LYS A CA 1
ATOM 1777 C C . LYS A 1 218 ? 9.120 5.844 -26.421 1.00 44.78 218 LYS A C 1
ATOM 1779 O O . LYS A 1 218 ? 10.180 5.331 -26.080 1.00 44.78 218 LYS A O 1
ATOM 1784 N N . LYS A 1 219 ? 9.064 6.960 -27.159 1.00 45.28 219 LYS A N 1
ATOM 1785 C CA . LYS A 1 219 ? 10.228 7.697 -27.692 1.00 45.28 219 LYS A CA 1
ATOM 1786 C C . LYS A 1 219 ? 10.575 8.968 -26.913 1.00 45.28 219 LYS A C 1
ATOM 1788 O O . LYS A 1 219 ? 11.481 9.695 -27.328 1.00 45.28 219 LYS A O 1
ATOM 1793 N N . ARG A 1 220 ? 9.888 9.257 -25.801 1.00 54.66 220 ARG A N 1
ATOM 1794 C CA . ARG A 1 220 ? 10.295 10.340 -24.901 1.00 54.66 220 ARG A CA 1
ATOM 1795 C C . ARG A 1 220 ? 11.725 10.081 -24.454 1.00 54.66 220 ARG A C 1
ATOM 1797 O O . ARG A 1 220 ? 12.045 8.986 -23.998 1.00 54.66 220 ARG A O 1
ATOM 1804 N N . ARG A 1 221 ? 12.573 11.104 -24.573 1.00 45.44 221 ARG A N 1
ATOM 1805 C CA . ARG A 1 221 ? 13.992 11.068 -24.177 1.00 45.44 221 ARG A CA 1
ATOM 1806 C C . ARG A 1 221 ? 14.201 10.792 -22.675 1.00 45.44 221 ARG A C 1
ATOM 1808 O O . ARG A 1 221 ? 15.339 10.614 -22.262 1.00 45.44 221 ARG A O 1
ATOM 1815 N N . ASP A 1 222 ? 13.117 10.698 -21.905 1.00 54.75 222 ASP A N 1
ATOM 1816 C CA . ASP A 1 222 ? 13.078 10.650 -20.441 1.00 54.75 222 ASP A CA 1
ATOM 1817 C C . ASP A 1 222 ? 12.758 9.239 -19.899 1.00 54.75 222 ASP A C 1
ATOM 1819 O O . ASP A 1 222 ? 12.376 9.080 -18.740 1.00 54.75 222 ASP A O 1
ATOM 1823 N N . TYR A 1 223 ? 12.850 8.198 -20.738 1.00 62.44 223 TYR A N 1
ATOM 1824 C CA . TYR A 1 223 ? 12.751 6.811 -20.279 1.00 62.44 223 TYR A CA 1
ATOM 1825 C C . TYR A 1 223 ? 13.968 6.468 -19.413 1.00 62.44 223 TYR A C 1
ATOM 1827 O O . TYR A 1 223 ? 15.083 6.330 -19.918 1.00 62.44 223 TYR A O 1
ATOM 1835 N N . TYR A 1 224 ? 13.739 6.319 -18.109 1.00 78.12 224 TYR A N 1
ATOM 1836 C CA . TYR A 1 224 ? 14.754 5.878 -17.164 1.00 78.12 224 TYR A CA 1
ATOM 1837 C C . TYR A 1 224 ? 14.218 4.735 -16.308 1.00 78.12 224 TYR A C 1
ATOM 1839 O O . TYR A 1 224 ? 13.282 4.921 -15.536 1.00 78.12 224 TYR A O 1
ATOM 1847 N N . HIS A 1 225 ? 14.803 3.549 -16.458 1.00 88.94 225 HIS A N 1
ATOM 1848 C CA . HIS A 1 225 ? 14.630 2.448 -15.518 1.00 88.94 225 HIS A CA 1
ATOM 1849 C C . HIS A 1 225 ? 15.887 2.385 -14.651 1.00 88.94 225 HIS A C 1
ATOM 1851 O O . HIS A 1 225 ? 16.993 2.368 -15.192 1.00 88.94 225 HIS A O 1
ATOM 1857 N N . TYR A 1 226 ? 15.716 2.425 -13.329 1.00 91.25 226 TYR A N 1
ATOM 1858 C CA . TYR A 1 226 ? 16.832 2.448 -12.387 1.00 91.25 226 TYR A CA 1
ATOM 1859 C C . TYR A 1 226 ? 17.594 1.128 -12.458 1.00 91.25 226 TYR A C 1
ATOM 1861 O O . TYR A 1 226 ? 16.987 0.061 -12.534 1.00 91.25 226 TYR A O 1
ATOM 1869 N N . THR A 1 227 ? 18.922 1.188 -12.449 1.00 93.19 227 THR A N 1
ATOM 1870 C CA . THR A 1 227 ? 19.724 -0.036 -12.522 1.00 93.19 227 THR A CA 1
ATOM 1871 C C . THR A 1 227 ? 19.666 -0.800 -11.200 1.00 93.19 227 THR A C 1
ATOM 1873 O O . THR A 1 227 ? 19.347 -0.244 -10.142 1.00 93.19 227 THR A O 1
ATOM 1876 N N . ARG A 1 228 ? 20.017 -2.090 -11.218 1.00 93.81 228 ARG A N 1
ATOM 1877 C CA . ARG A 1 228 ? 20.088 -2.890 -9.985 1.00 93.81 228 ARG A CA 1
ATOM 1878 C C . ARG A 1 228 ? 21.082 -2.317 -8.981 1.00 93.81 228 ARG A C 1
ATOM 1880 O O . ARG A 1 228 ? 20.844 -2.414 -7.782 1.00 93.81 228 ARG A O 1
ATOM 1887 N N . GLU A 1 229 ? 22.155 -1.688 -9.445 1.00 94.06 229 GLU A N 1
ATOM 1888 C CA . GLU A 1 229 ? 23.133 -1.012 -8.593 1.00 94.06 229 GLU A CA 1
ATOM 1889 C C . GLU A 1 229 ? 22.507 0.189 -7.878 1.00 94.06 229 GLU A C 1
ATOM 1891 O O . GLU A 1 229 ? 22.709 0.341 -6.674 1.00 94.06 229 GLU A O 1
ATOM 1896 N N . GLU A 1 230 ? 21.697 0.995 -8.576 1.00 93.62 230 GLU A N 1
ATOM 1897 C CA . GLU A 1 230 ? 20.966 2.121 -7.975 1.00 93.62 230 GLU A CA 1
ATOM 1898 C C . GLU A 1 230 ? 19.917 1.651 -6.956 1.00 93.62 230 GLU A C 1
ATOM 1900 O O . GLU A 1 230 ? 19.732 2.299 -5.927 1.00 93.62 230 GLU A O 1
ATOM 1905 N N . ILE A 1 231 ? 19.258 0.516 -7.209 1.00 95.88 231 ILE A N 1
ATOM 1906 C CA . ILE A 1 231 ? 18.254 -0.073 -6.307 1.00 95.88 231 ILE A CA 1
ATOM 1907 C C . ILE A 1 231 ? 18.886 -0.834 -5.134 1.00 95.88 231 ILE A C 1
ATOM 1909 O O . ILE A 1 231 ? 18.275 -0.942 -4.068 1.00 95.88 231 ILE A O 1
ATOM 1913 N N . SER A 1 232 ? 20.115 -1.329 -5.286 1.00 95.00 232 SER A N 1
ATOM 1914 C CA . SER A 1 232 ? 20.793 -2.173 -4.294 1.00 95.00 232 SER A CA 1
ATOM 1915 C C . SER A 1 232 ? 20.769 -1.643 -2.848 1.00 95.00 232 SER A C 1
ATOM 1917 O O . SER A 1 232 ? 20.558 -2.459 -1.949 1.00 95.00 232 SER A O 1
ATOM 1919 N N . PRO A 1 233 ? 20.865 -0.323 -2.557 1.00 93.81 233 PRO A N 1
ATOM 1920 C CA . PRO A 1 233 ? 20.827 0.185 -1.182 1.00 93.81 233 PRO A CA 1
ATOM 1921 C C . PRO A 1 233 ? 19.457 0.069 -0.499 1.00 93.81 233 PRO A C 1
ATOM 1923 O O . PRO A 1 233 ? 19.348 0.368 0.695 1.00 93.81 233 PRO A O 1
ATOM 1926 N N . LEU A 1 234 ? 18.415 -0.264 -1.262 1.00 94.62 234 LEU A N 1
ATOM 1927 C CA . LEU A 1 234 ? 17.033 -0.440 -0.821 1.00 94.62 234 LEU A CA 1
ATOM 1928 C C . LEU A 1 234 ? 16.588 -1.909 -0.895 1.00 94.62 234 LEU A C 1
ATOM 1930 O O . LEU A 1 234 ? 15.505 -2.248 -0.421 1.00 94.62 234 LEU A O 1
ATOM 1934 N N . TRP A 1 235 ? 17.412 -2.793 -1.457 1.00 97.25 235 TRP A N 1
ATOM 1935 C CA . TRP A 1 235 ? 17.112 -4.214 -1.567 1.00 97.25 235 TRP A CA 1
ATOM 1936 C C . TRP A 1 235 ? 17.463 -4.973 -0.279 1.00 97.25 235 TRP A C 1
ATOM 1938 O O . TRP A 1 235 ? 18.418 -4.638 0.423 1.00 97.25 235 TRP A O 1
ATOM 1948 N N . HIS A 1 236 ? 16.710 -6.031 0.025 1.00 97.25 236 HIS A N 1
ATOM 1949 C CA . HIS A 1 236 ? 17.068 -7.013 1.049 1.00 97.25 236 HIS A CA 1
ATOM 1950 C C . HIS A 1 236 ? 16.632 -8.418 0.615 1.00 97.25 236 HIS A C 1
ATOM 1952 O O . HIS A 1 236 ? 15.669 -8.565 -0.129 1.00 97.25 236 HIS A O 1
ATOM 1958 N N . ASP A 1 237 ? 17.288 -9.462 1.125 1.00 95.94 237 ASP A N 1
ATOM 1959 C CA . ASP A 1 237 ? 17.113 -10.842 0.628 1.00 95.94 237 ASP A CA 1
ATOM 1960 C C . ASP A 1 237 ? 15.689 -11.397 0.780 1.00 95.94 237 ASP A C 1
ATOM 1962 O O . ASP A 1 237 ? 15.255 -12.254 0.017 1.00 95.94 237 ASP A O 1
ATOM 1966 N N . GLY A 1 238 ? 14.943 -10.905 1.772 1.00 96.81 238 GLY A N 1
ATOM 1967 C CA . GLY A 1 238 ? 13.529 -11.253 1.959 1.00 96.81 238 GLY A CA 1
ATOM 1968 C C . GLY A 1 238 ? 12.549 -10.574 0.990 1.00 96.81 238 GLY A C 1
ATOM 1969 O O . GLY A 1 238 ? 11.368 -10.917 1.012 1.00 96.81 238 GLY A O 1
ATOM 1970 N N . LEU A 1 239 ? 12.996 -9.602 0.187 1.00 98.25 239 LEU A N 1
ATOM 1971 C CA . LEU A 1 239 ? 12.128 -8.808 -0.677 1.00 98.25 239 LEU A CA 1
ATOM 1972 C C . LEU A 1 239 ? 11.797 -9.590 -1.949 1.00 98.25 239 LEU A C 1
ATOM 1974 O O . LEU A 1 239 ? 12.683 -10.031 -2.678 1.00 98.25 239 LEU A O 1
ATOM 1978 N N . LYS A 1 240 ? 10.504 -9.755 -2.227 1.00 98.31 240 LYS A N 1
ATOM 1979 C CA . LYS A 1 240 ? 10.009 -10.421 -3.440 1.00 98.31 240 LYS A CA 1
ATOM 1980 C C . LYS A 1 240 ? 9.749 -9.425 -4.559 1.00 98.31 240 LYS A C 1
ATOM 1982 O O . LYS A 1 240 ? 9.994 -9.735 -5.719 1.00 98.31 240 LYS A O 1
ATOM 1987 N N . PHE A 1 241 ? 9.260 -8.243 -4.194 1.00 98.50 241 PHE A N 1
ATOM 1988 C CA . PHE A 1 241 ? 8.955 -7.167 -5.123 1.00 98.50 241 PHE A CA 1
ATOM 1989 C C . PHE A 1 241 ? 9.319 -5.810 -4.540 1.00 98.50 241 PHE A C 1
ATOM 1991 O O . PHE A 1 241 ? 8.908 -5.486 -3.426 1.00 98.50 241 PHE A O 1
ATOM 1998 N N . LEU A 1 242 ? 9.994 -4.998 -5.348 1.00 98.62 242 LEU A N 1
ATOM 1999 C CA . LEU A 1 242 ? 9.986 -3.545 -5.222 1.00 98.62 242 LEU A CA 1
ATOM 2000 C C . LEU A 1 242 ? 9.258 -2.967 -6.435 1.00 98.62 242 LEU A C 1
ATOM 2002 O O . LEU A 1 242 ? 9.723 -3.133 -7.562 1.00 98.62 242 LEU A O 1
ATOM 2006 N N . PHE A 1 243 ? 8.135 -2.298 -6.208 1.00 98.44 243 PHE A N 1
ATOM 2007 C CA . PHE A 1 243 ? 7.425 -1.525 -7.221 1.00 98.44 243 PHE A CA 1
ATOM 2008 C C . PHE A 1 243 ? 7.774 -0.047 -7.077 1.00 98.44 243 PHE A C 1
ATOM 2010 O O . PHE A 1 243 ? 7.782 0.479 -5.967 1.00 98.44 243 PHE A O 1
ATOM 2017 N N . VAL A 1 244 ? 8.049 0.613 -8.203 1.00 96.88 244 VAL A N 1
ATOM 2018 C CA . VAL A 1 244 ? 8.258 2.062 -8.267 1.00 96.88 244 VAL A CA 1
ATOM 2019 C C . VAL A 1 244 ? 7.210 2.660 -9.194 1.00 96.88 244 VAL A C 1
ATOM 2021 O O . VAL A 1 244 ? 7.269 2.444 -10.409 1.00 96.88 244 VAL A O 1
ATOM 2024 N N . THR A 1 245 ? 6.247 3.391 -8.641 1.00 92.62 245 THR A N 1
ATOM 2025 C CA . THR A 1 245 ? 5.179 4.023 -9.420 1.00 92.62 245 THR A CA 1
ATOM 2026 C C . THR A 1 245 ? 5.549 5.449 -9.818 1.00 92.62 245 THR A C 1
ATOM 2028 O O . THR A 1 245 ? 5.972 6.274 -9.014 1.00 92.62 245 THR A O 1
ATOM 2031 N N . ASP A 1 246 ? 5.372 5.780 -11.091 1.00 87.25 246 ASP A N 1
ATOM 2032 C CA . ASP A 1 246 ? 5.446 7.152 -11.597 1.00 87.25 246 ASP A CA 1
ATOM 2033 C C . ASP A 1 246 ? 4.027 7.587 -11.969 1.00 87.25 246 ASP A C 1
ATOM 2035 O O . ASP A 1 246 ? 3.665 7.709 -13.140 1.00 87.25 246 ASP A O 1
ATOM 2039 N N . GLY A 1 247 ? 3.163 7.666 -10.953 1.00 81.31 247 GLY A N 1
ATOM 2040 C CA . GLY A 1 247 ? 1.720 7.794 -11.146 1.00 81.31 247 GLY A CA 1
ATOM 2041 C C . GLY A 1 247 ? 1.148 6.636 -11.973 1.00 81.31 247 GLY A C 1
ATOM 2042 O O . GLY A 1 247 ? 1.497 5.474 -11.782 1.00 81.31 247 GLY A O 1
ATOM 2043 N N . THR A 1 248 ? 0.265 6.954 -12.919 1.00 82.31 248 THR A N 1
ATOM 2044 C CA . THR A 1 248 ? -0.297 5.993 -13.885 1.00 82.31 248 THR A CA 1
ATOM 2045 C C . THR A 1 248 ? 0.538 5.862 -15.156 1.00 82.31 248 THR A C 1
ATOM 2047 O O . THR A 1 248 ? 0.215 5.043 -16.017 1.00 82.31 248 THR A O 1
ATOM 2050 N N . LEU A 1 249 ? 1.625 6.631 -15.270 1.00 81.50 249 LEU A N 1
ATOM 2051 C CA . LEU A 1 249 ? 2.480 6.651 -16.449 1.00 81.50 249 LEU A CA 1
ATOM 2052 C C . LEU A 1 249 ? 3.365 5.407 -16.515 1.00 81.50 249 LEU A C 1
ATOM 2054 O O . LEU A 1 249 ? 3.508 4.833 -17.593 1.00 81.50 249 LEU A O 1
ATOM 2058 N N . ARG A 1 250 ? 3.972 4.982 -15.402 1.00 87.19 250 ARG A N 1
ATOM 2059 C CA . ARG A 1 250 ? 4.858 3.807 -15.363 1.00 87.19 250 ARG A CA 1
ATOM 2060 C C . ARG A 1 250 ? 4.789 3.092 -14.025 1.00 87.19 250 ARG A C 1
ATOM 2062 O O . ARG A 1 250 ? 4.654 3.719 -12.979 1.00 87.19 250 ARG A O 1
ATOM 2069 N N . ILE A 1 251 ? 4.977 1.779 -14.082 1.00 93.81 251 ILE A N 1
ATOM 2070 C CA . ILE A 1 251 ? 5.304 0.958 -12.918 1.00 93.81 251 ILE A CA 1
ATOM 2071 C C . ILE A 1 251 ? 6.606 0.236 -13.238 1.00 93.81 251 ILE A C 1
ATOM 2073 O O . ILE A 1 251 ? 6.614 -0.685 -14.058 1.00 93.81 251 ILE A O 1
ATOM 2077 N N . HIS A 1 252 ? 7.700 0.658 -12.611 1.00 96.00 252 HIS A N 1
ATOM 2078 C CA . HIS A 1 252 ? 8.919 -0.142 -12.596 1.00 96.00 252 HIS A CA 1
ATOM 2079 C C . HIS A 1 252 ? 8.769 -1.240 -11.549 1.00 96.00 252 HIS A C 1
ATOM 2081 O O . HIS A 1 252 ? 8.144 -1.033 -10.508 1.00 96.00 252 HIS A O 1
ATOM 2087 N N . TYR A 1 253 ? 9.345 -2.402 -11.811 1.00 98.06 253 TYR A N 1
ATOM 2088 C CA . TYR A 1 253 ? 9.334 -3.512 -10.873 1.00 98.06 253 TYR A CA 1
ATOM 2089 C C . TYR A 1 253 ? 10.703 -4.172 -10.818 1.00 98.06 253 TYR A C 1
ATOM 2091 O O . TYR A 1 253 ? 11.395 -4.284 -11.828 1.00 98.06 253 TYR A O 1
ATOM 2099 N N . TYR A 1 254 ? 11.059 -4.647 -9.631 1.00 98.38 254 TYR A N 1
ATOM 2100 C CA . TYR A 1 254 ? 12.282 -5.396 -9.383 1.00 98.38 254 TYR A CA 1
ATOM 2101 C C . TYR A 1 254 ? 11.949 -6.640 -8.570 1.00 98.38 254 TYR A C 1
ATOM 2103 O O . TYR A 1 254 ? 11.277 -6.561 -7.539 1.00 98.38 254 TYR A O 1
ATOM 2111 N N . THR A 1 255 ? 12.436 -7.783 -9.041 1.00 97.94 255 THR A N 1
ATOM 2112 C CA . THR A 1 255 ? 12.345 -9.086 -8.375 1.00 97.94 255 THR A CA 1
ATOM 2113 C C . THR A 1 255 ? 13.751 -9.683 -8.223 1.00 97.94 255 THR A C 1
ATOM 2115 O O . THR A 1 255 ? 14.703 -9.195 -8.854 1.00 97.94 255 THR A O 1
ATOM 2118 N N . PRO A 1 256 ? 13.914 -10.773 -7.449 1.00 96.81 256 PRO A N 1
ATOM 2119 C CA . PRO A 1 256 ? 15.174 -11.510 -7.423 1.00 96.81 256 PRO A CA 1
ATOM 2120 C C . PRO A 1 256 ? 15.633 -12.013 -8.802 1.00 96.81 256 PRO A C 1
ATOM 2122 O O . PRO A 1 256 ? 16.832 -12.137 -9.024 1.00 96.81 256 PRO A O 1
ATOM 2125 N N . LEU A 1 257 ? 14.699 -12.304 -9.717 1.00 95.00 257 LEU A N 1
ATOM 2126 C CA . LEU A 1 257 ? 14.976 -13.004 -10.979 1.00 95.00 257 LEU A CA 1
ATOM 2127 C C . LEU A 1 257 ? 15.027 -12.076 -12.198 1.00 95.00 257 LEU A C 1
ATOM 2129 O O . LEU A 1 257 ? 15.780 -12.322 -13.133 1.00 95.00 257 LEU A O 1
ATOM 2133 N N . PHE A 1 258 ? 14.210 -11.029 -12.196 1.00 96.62 258 PHE A N 1
ATOM 2134 C CA . PHE A 1 258 ? 14.025 -10.118 -13.323 1.00 96.62 258 PHE A CA 1
ATOM 2135 C C . PHE A 1 258 ? 13.532 -8.745 -12.851 1.00 96.62 258 PHE A C 1
ATOM 2137 O O . PHE A 1 258 ? 13.034 -8.586 -11.733 1.00 96.62 258 PHE A O 1
ATOM 2144 N N . ASP A 1 259 ? 13.674 -7.748 -13.706 1.00 97.44 259 ASP A N 1
ATOM 2145 C CA . ASP A 1 259 ? 13.193 -6.383 -13.517 1.00 97.44 259 ASP A CA 1
ATOM 2146 C C . ASP A 1 259 ? 12.712 -5.823 -14.855 1.00 97.44 259 ASP A C 1
ATOM 2148 O O . ASP A 1 259 ? 12.935 -6.414 -15.914 1.00 97.44 259 ASP A O 1
ATOM 2152 N N . GLY A 1 260 ? 11.967 -4.730 -14.794 1.00 95.44 260 GLY A N 1
ATOM 2153 C CA . GLY A 1 260 ? 11.468 -4.069 -15.983 1.00 95.44 260 GLY A CA 1
ATOM 2154 C C . GLY A 1 260 ? 10.464 -2.980 -15.662 1.00 95.44 260 GLY A C 1
ATOM 2155 O O . GLY A 1 260 ? 10.357 -2.481 -14.536 1.00 95.44 260 GLY A O 1
ATOM 2156 N N . VAL A 1 261 ? 9.717 -2.581 -16.685 1.00 92.94 261 VAL A N 1
ATOM 2157 C CA . VAL A 1 261 ? 8.767 -1.480 -16.581 1.00 92.94 261 VAL A CA 1
ATOM 2158 C C . VAL A 1 261 ? 7.540 -1.728 -17.434 1.00 92.94 261 VAL A C 1
ATOM 2160 O O . VAL A 1 261 ? 7.619 -1.980 -18.634 1.00 92.94 261 VAL A O 1
ATOM 2163 N N . VAL A 1 262 ? 6.377 -1.579 -16.808 1.00 90.62 262 VAL A N 1
ATOM 2164 C CA . VAL A 1 262 ? 5.117 -1.464 -17.531 1.00 90.62 262 VAL A CA 1
ATOM 2165 C C . VAL A 1 262 ? 4.860 -0.000 -17.812 1.00 90.62 262 VAL A C 1
ATOM 2167 O O . VAL A 1 262 ? 4.700 0.811 -16.899 1.00 90.62 262 VAL A O 1
ATOM 2170 N N . VAL A 1 263 ? 4.820 0.324 -19.100 1.00 83.62 263 VAL A N 1
ATOM 2171 C CA . VAL A 1 263 ? 4.424 1.644 -19.578 1.00 83.62 263 VAL A CA 1
ATOM 2172 C C . VAL A 1 263 ? 2.906 1.712 -19.571 1.00 83.62 263 VAL A C 1
ATOM 2174 O O . VAL A 1 263 ? 2.233 0.914 -20.221 1.00 83.62 263 VAL A O 1
ATOM 2177 N N . GLY A 1 264 ? 2.401 2.660 -18.799 1.00 77.12 264 GLY A N 1
ATOM 2178 C CA . GLY A 1 264 ? 1.014 3.055 -18.754 1.00 77.12 264 GLY A CA 1
ATOM 2179 C C . GLY A 1 264 ? 0.599 3.944 -19.912 1.00 77.12 264 GLY A C 1
ATOM 2180 O O . GLY A 1 264 ? 1.286 4.082 -20.924 1.00 77.12 264 GLY A O 1
ATOM 2181 N N . THR A 1 265 ? -0.537 4.599 -19.736 1.00 64.25 265 THR A N 1
ATOM 2182 C CA . THR A 1 265 ? -0.837 5.803 -20.503 1.00 64.25 265 THR A CA 1
ATOM 2183 C C . THR A 1 265 ? -0.497 6.981 -19.628 1.00 64.25 265 THR A C 1
ATOM 2185 O O . THR A 1 265 ? -0.744 6.946 -18.423 1.00 64.25 265 THR A O 1
ATOM 2188 N N . GLU A 1 266 ? 0.083 8.004 -20.241 1.00 50.38 266 GLU A N 1
ATOM 2189 C CA . GLU A 1 266 ? 0.317 9.272 -19.574 1.00 50.38 266 GLU A CA 1
ATOM 2190 C C . GLU A 1 266 ? -0.925 9.718 -18.807 1.00 50.38 266 GLU A C 1
ATOM 2192 O O . GLU A 1 266 ? -2.050 9.448 -19.250 1.00 50.38 266 GLU A O 1
ATOM 2197 N N . ASP A 1 267 ? -0.688 10.404 -17.680 1.00 46.81 267 ASP A N 1
ATOM 2198 C CA . ASP A 1 267 ? -1.555 11.469 -17.187 1.00 46.81 267 ASP A CA 1
ATOM 2199 C C . ASP A 1 267 ? -2.353 11.985 -18.374 1.00 46.81 267 ASP A C 1
ATOM 2201 O O . ASP A 1 267 ? -1.792 12.596 -19.289 1.00 46.81 267 ASP A O 1
ATOM 2205 N N . VAL A 1 268 ? -3.641 11.656 -18.416 1.00 37.75 268 VAL A N 1
ATOM 2206 C CA . VAL A 1 268 ? -4.507 12.266 -19.402 1.00 37.75 268 VAL A CA 1
ATOM 2207 C C . VAL A 1 268 ? -4.476 13.731 -18.994 1.00 37.75 268 VAL A C 1
ATOM 2209 O O . VAL A 1 268 ? -5.072 14.081 -17.970 1.00 37.75 268 VAL A O 1
ATOM 2212 N N . LEU A 1 269 ? -3.629 14.506 -19.698 1.00 38.47 269 LEU A N 1
ATOM 2213 C CA . LEU A 1 269 ? -3.558 15.964 -19.768 1.00 38.47 269 LEU A CA 1
ATOM 2214 C C . LEU A 1 269 ? -4.763 16.507 -19.061 1.00 38.47 269 LEU A C 1
ATOM 2216 O O . LEU A 1 269 ? -5.787 16.298 -19.696 1.00 38.47 269 LEU A O 1
ATOM 2220 N N . ILE A 1 270 ? -4.661 17.055 -17.829 1.00 41.66 270 ILE A N 1
ATOM 2221 C CA . ILE A 1 270 ? -5.794 17.549 -17.008 1.00 41.66 270 ILE A CA 1
ATOM 2222 C C . ILE A 1 270 ? -7.035 17.594 -17.880 1.00 41.66 270 ILE A C 1
ATOM 2224 O O . ILE A 1 270 ? -7.257 18.572 -18.600 1.00 41.66 270 ILE A O 1
ATOM 2228 N N . THR A 1 271 ? -7.697 16.440 -18.012 1.00 41.84 271 THR A N 1
ATOM 2229 C CA . THR A 1 271 ? -8.710 16.382 -19.056 1.00 41.84 271 THR A CA 1
ATOM 2230 C C . THR A 1 271 ? -9.856 17.178 -18.487 1.00 41.84 271 THR A C 1
ATOM 2232 O O . THR A 1 271 ? -9.936 17.332 -17.262 1.00 41.84 271 THR A O 1
ATOM 2235 N N . PRO A 1 272 ? -10.813 17.622 -19.304 1.00 41.25 272 PRO A N 1
ATOM 2236 C CA . PRO A 1 272 ? -12.095 18.005 -18.734 1.00 41.25 272 PRO A CA 1
ATOM 2237 C C . PRO A 1 272 ? -12.649 16.943 -17.749 1.00 41.25 272 PRO A C 1
ATOM 2239 O O . PRO A 1 272 ? -13.458 17.300 -16.905 1.00 41.25 272 PRO A O 1
ATOM 2242 N N . PHE A 1 273 ? -12.161 15.690 -17.797 1.00 47.25 273 PHE A N 1
ATOM 2243 C CA . PHE A 1 273 ? -12.553 14.547 -16.967 1.00 47.25 273 PHE A CA 1
ATOM 2244 C C . PHE A 1 273 ? -11.614 14.225 -15.791 1.00 47.25 273 PHE A C 1
ATOM 2246 O O . PHE A 1 273 ? -11.953 13.361 -14.981 1.00 47.25 273 PHE A O 1
ATOM 2253 N N . THR A 1 274 ? -10.429 14.840 -15.687 1.00 51.56 274 THR A N 1
ATOM 2254 C CA . THR A 1 274 ? -9.510 14.571 -14.569 1.00 51.56 274 THR A CA 1
ATOM 2255 C C . THR A 1 274 ? -10.030 15.320 -13.349 1.00 51.56 274 THR A C 1
ATOM 2257 O O . THR A 1 274 ? -9.935 16.541 -13.275 1.00 51.56 274 THR A O 1
ATOM 2260 N N . CYS A 1 275 ? -10.605 14.568 -12.414 1.00 56.38 275 CYS A N 1
ATOM 2261 C CA . CYS A 1 275 ? -11.377 15.104 -11.300 1.00 56.38 275 CYS A CA 1
ATOM 2262 C C . CYS A 1 275 ? -10.528 15.229 -10.025 1.00 56.38 275 CYS A C 1
ATOM 2264 O O . CYS A 1 275 ? -10.366 16.312 -9.473 1.00 56.38 275 CYS A O 1
ATOM 2266 N N . ASP A 1 276 ? -9.966 14.111 -9.560 1.00 61.94 276 ASP A N 1
ATOM 2267 C CA . ASP A 1 276 ? -9.281 14.003 -8.270 1.00 61.94 276 ASP A CA 1
ATOM 2268 C C . ASP A 1 276 ? -8.150 12.966 -8.361 1.00 61.94 276 ASP A C 1
ATOM 2270 O O . ASP A 1 276 ? -8.371 11.830 -8.779 1.00 61.94 276 ASP A O 1
ATOM 2274 N N . ARG A 1 277 ? -6.923 13.340 -7.973 1.00 66.06 277 ARG A N 1
ATOM 2275 C CA . ARG A 1 277 ? -5.763 12.425 -7.984 1.00 66.06 277 ARG A CA 1
ATOM 2276 C C . ARG A 1 277 ? -5.496 11.758 -6.634 1.00 66.06 277 ARG A C 1
ATOM 2278 O O . ARG A 1 277 ? -4.686 10.830 -6.594 1.00 66.06 277 ARG A O 1
ATOM 2285 N N . THR A 1 278 ? -6.181 12.186 -5.572 1.00 65.44 278 THR A N 1
ATOM 2286 C CA . THR A 1 278 ? -5.871 11.884 -4.161 1.00 65.44 278 THR A CA 1
ATOM 2287 C C . THR A 1 278 ? -5.903 10.386 -3.828 1.00 65.44 278 THR A C 1
ATOM 2289 O O . THR A 1 278 ? -5.235 9.973 -2.894 1.00 65.44 278 THR A O 1
ATOM 2292 N N . GLY A 1 279 ? -6.599 9.552 -4.615 1.00 76.19 279 GLY A N 1
ATOM 2293 C CA . GLY A 1 279 ? -6.656 8.089 -4.424 1.00 76.19 279 GLY A CA 1
ATOM 2294 C C . GLY A 1 279 ? -6.057 7.249 -5.558 1.00 76.19 279 GLY A C 1
ATOM 2295 O O . GLY A 1 279 ? -6.197 6.029 -5.570 1.00 76.19 279 GLY A O 1
ATOM 2296 N N . SER A 1 280 ? -5.428 7.865 -6.563 1.00 82.19 280 SER A N 1
ATOM 2297 C CA . SER A 1 280 ? -4.992 7.117 -7.753 1.00 82.19 280 SER A CA 1
ATOM 2298 C C . SER A 1 280 ? -3.859 6.123 -7.468 1.00 82.19 280 SER A C 1
ATOM 2300 O O . SER A 1 280 ? -3.893 5.013 -7.998 1.00 82.19 280 SER A O 1
ATOM 2302 N N . GLY A 1 281 ? -2.920 6.477 -6.583 1.00 88.31 281 GLY A N 1
ATOM 2303 C CA . GLY A 1 281 ? -1.887 5.562 -6.081 1.00 88.31 281 GLY A CA 1
ATOM 2304 C C . GLY A 1 281 ? -2.492 4.381 -5.318 1.00 88.31 281 GLY A C 1
ATOM 2305 O O . GLY A 1 281 ? -2.218 3.231 -5.656 1.00 88.31 281 GLY A O 1
ATOM 2306 N N . ASP A 1 282 ? -3.429 4.654 -4.403 1.00 92.25 282 ASP A N 1
ATOM 2307 C CA . ASP A 1 282 ? -4.152 3.623 -3.644 1.00 92.25 282 ASP A CA 1
ATOM 2308 C C . ASP A 1 282 ? -4.854 2.615 -4.573 1.00 92.25 282 ASP A C 1
ATOM 2310 O O . ASP A 1 282 ? -4.876 1.407 -4.321 1.00 92.25 282 ASP A O 1
ATOM 2314 N N . ALA A 1 283 ? -5.406 3.086 -5.698 1.00 92.38 283 ALA A N 1
ATOM 2315 C CA . ALA A 1 283 ? -6.025 2.225 -6.700 1.00 92.38 283 ALA A CA 1
ATOM 2316 C C . ALA A 1 283 ? -5.016 1.343 -7.453 1.00 92.38 283 ALA A C 1
ATOM 2318 O O . ALA A 1 283 ? -5.320 0.179 -7.739 1.00 92.38 283 ALA A O 1
ATOM 2319 N N . VAL A 1 284 ? -3.817 1.860 -7.741 1.00 94.69 284 VAL A N 1
ATOM 2320 C CA . VAL A 1 284 ? -2.720 1.071 -8.321 1.00 94.69 284 VAL A CA 1
ATOM 2321 C C . VAL A 1 284 ? -2.274 -0.008 -7.333 1.00 94.69 284 VAL A C 1
ATOM 2323 O O . VAL A 1 284 ? -2.252 -1.184 -7.699 1.00 94.69 284 VAL A O 1
ATOM 2326 N N . VAL A 1 285 ? -2.016 0.348 -6.071 1.00 96.88 285 VAL A N 1
ATOM 2327 C CA . VAL A 1 285 ? -1.622 -0.593 -5.004 1.00 96.88 285 VAL A CA 1
ATOM 2328 C C . VAL A 1 285 ? -2.681 -1.681 -4.801 1.00 96.88 285 VAL A C 1
ATOM 2330 O O . VAL A 1 285 ? -2.360 -2.875 -4.744 1.00 96.88 285 VAL A O 1
ATOM 2333 N N . ALA A 1 286 ? -3.962 -1.307 -4.778 1.00 96.94 286 ALA A N 1
ATOM 2334 C CA . ALA A 1 286 ? -5.069 -2.255 -4.700 1.00 96.94 286 ALA A CA 1
ATOM 2335 C C . ALA A 1 286 ? -5.113 -3.207 -5.908 1.00 96.94 286 ALA A C 1
ATOM 2337 O O . ALA A 1 286 ? -5.353 -4.409 -5.733 1.00 96.94 286 ALA A O 1
ATOM 2338 N N . GLY A 1 287 ? -4.845 -2.694 -7.113 1.00 96.88 287 GLY A N 1
ATOM 2339 C CA . GLY A 1 287 ? -4.740 -3.467 -8.349 1.00 96.88 287 GLY A CA 1
ATOM 2340 C C . GLY A 1 287 ? -3.580 -4.462 -8.335 1.00 96.88 287 GLY A C 1
ATOM 2341 O O . GLY A 1 287 ? -3.787 -5.637 -8.646 1.00 96.88 287 GLY A O 1
ATOM 2342 N N . ILE A 1 288 ? -2.391 -4.032 -7.903 1.00 97.69 288 ILE A N 1
ATOM 2343 C CA . ILE A 1 288 ? -1.218 -4.901 -7.716 1.00 97.69 288 ILE A CA 1
ATOM 2344 C C . ILE A 1 288 ? -1.561 -6.014 -6.719 1.00 97.69 288 ILE A C 1
ATOM 2346 O O . ILE A 1 288 ? -1.446 -7.198 -7.037 1.00 97.69 288 ILE A O 1
ATOM 2350 N N . THR A 1 289 ? -2.079 -5.651 -5.544 1.00 97.19 289 THR A N 1
ATOM 2351 C CA . THR A 1 289 ? -2.467 -6.590 -4.477 1.00 97.19 289 THR A CA 1
ATOM 2352 C C . THR A 1 289 ? -3.518 -7.600 -4.957 1.00 97.19 289 THR A C 1
ATOM 2354 O O . THR A 1 289 ? -3.436 -8.803 -4.685 1.00 97.19 289 THR A O 1
ATOM 2357 N N . ARG A 1 290 ? -4.513 -7.143 -5.727 1.00 96.38 290 ARG A N 1
ATOM 2358 C CA . ARG A 1 290 ? -5.543 -7.998 -6.334 1.00 96.38 290 ARG A CA 1
ATOM 2359 C C . ARG A 1 290 ? -4.939 -9.018 -7.288 1.00 96.38 290 ARG A C 1
ATOM 2361 O O . ARG A 1 290 ? -5.329 -10.187 -7.253 1.00 96.38 290 ARG A O 1
ATOM 2368 N N . LYS A 1 291 ? -3.996 -8.606 -8.129 1.00 97.19 291 LYS A N 1
ATOM 2369 C CA . LYS A 1 291 ? -3.394 -9.516 -9.100 1.00 97.19 291 LYS A CA 1
ATOM 2370 C C . LYS A 1 291 ? -2.395 -10.475 -8.468 1.00 97.19 291 LYS A C 1
ATOM 2372 O O . LYS A 1 291 ? -2.497 -11.661 -8.746 1.00 97.19 291 LYS A O 1
ATOM 2377 N N . LEU A 1 292 ? -1.590 -10.040 -7.502 1.00 96.19 292 LEU A N 1
ATOM 2378 C CA . LEU A 1 292 ? -0.709 -10.941 -6.744 1.00 96.19 292 LEU A CA 1
ATOM 2379 C C . LEU A 1 292 ? -1.476 -12.053 -6.007 1.00 96.19 292 LEU A C 1
ATOM 2381 O O . LEU A 1 292 ? -0.970 -13.159 -5.847 1.00 96.19 292 LEU A O 1
ATOM 2385 N N . THR A 1 293 ? -2.712 -11.788 -5.570 1.00 93.50 293 THR A N 1
ATOM 2386 C CA . THR A 1 293 ? -3.548 -12.798 -4.891 1.00 93.50 293 THR A CA 1
ATOM 2387 C C . THR A 1 293 ? -4.293 -13.746 -5.833 1.00 93.50 293 THR A C 1
ATOM 2389 O O . THR A 1 293 ? -4.787 -14.776 -5.364 1.00 93.50 293 THR A O 1
ATOM 2392 N N . THR A 1 294 ? -4.394 -13.415 -7.125 1.00 95.44 294 THR A N 1
ATOM 2393 C CA . THR A 1 294 ? -5.114 -14.206 -8.143 1.00 95.44 294 THR A CA 1
ATOM 2394 C C . THR A 1 294 ? -4.216 -14.847 -9.193 1.00 95.44 294 THR A C 1
ATOM 2396 O O . THR A 1 294 ? -4.622 -15.849 -9.769 1.00 95.44 294 THR A O 1
ATOM 2399 N N . TYR A 1 295 ? -3.016 -14.306 -9.395 1.00 96.69 295 TYR A N 1
ATOM 2400 C CA . TYR A 1 295 ? -2.000 -14.767 -10.338 1.00 96.69 295 TYR A CA 1
ATOM 2401 C C . TYR A 1 295 ? -0.660 -14.915 -9.599 1.00 96.69 295 TYR A C 1
ATOM 2403 O O . TYR A 1 295 ? 0.215 -14.054 -9.723 1.00 96.69 295 TYR A O 1
ATOM 2411 N N . PRO A 1 296 ? -0.484 -15.958 -8.768 1.00 94.44 296 PRO A N 1
ATOM 2412 C CA . PRO A 1 296 ? 0.783 -16.204 -8.077 1.00 94.44 296 PRO A CA 1
ATOM 2413 C C . PRO A 1 296 ? 1.963 -16.428 -9.042 1.00 94.44 296 PRO A C 1
ATOM 2415 O O . PRO A 1 296 ? 3.113 -16.254 -8.659 1.00 94.44 296 PRO A O 1
ATOM 2418 N N . GLU A 1 297 ? 1.713 -16.732 -10.313 1.00 96.81 297 GLU A N 1
ATOM 2419 C CA . GLU A 1 297 ? 2.736 -16.839 -11.355 1.00 96.81 297 GLU A CA 1
ATOM 2420 C C . GLU A 1 297 ? 3.461 -15.508 -11.599 1.00 96.81 297 GLU A C 1
ATOM 2422 O O . GLU A 1 297 ? 4.574 -15.508 -12.116 1.00 96.81 297 GLU A O 1
ATOM 2427 N N . MET A 1 298 ? 2.883 -14.371 -11.184 1.00 97.38 298 MET A N 1
ATOM 2428 C CA . MET A 1 298 ? 3.547 -13.063 -11.246 1.00 97.38 298 MET A CA 1
ATOM 2429 C C . MET A 1 298 ? 4.915 -13.062 -10.546 1.00 97.38 298 MET A C 1
ATOM 2431 O O . MET A 1 298 ? 5.788 -12.307 -10.959 1.00 97.38 298 MET A O 1
ATOM 2435 N N . PHE A 1 299 ? 5.114 -13.892 -9.512 1.00 95.75 299 PHE A N 1
ATOM 2436 C CA . PHE A 1 299 ? 6.386 -13.991 -8.781 1.00 95.75 299 PHE A CA 1
ATOM 2437 C C . PHE A 1 299 ? 7.520 -14.623 -9.602 1.00 95.75 299 PHE A C 1
ATOM 2439 O O . PHE A 1 299 ? 8.686 -14.434 -9.266 1.00 95.75 299 PHE A O 1
ATOM 2446 N N . GLU A 1 300 ? 7.194 -15.372 -10.656 1.00 96.44 300 GLU A N 1
ATOM 2447 C CA . GLU A 1 300 ? 8.153 -16.210 -11.388 1.00 96.44 300 GLU A CA 1
ATOM 2448 C C . GLU A 1 300 ? 8.134 -15.954 -12.902 1.00 96.44 300 GLU A C 1
ATOM 2450 O O . GLU A 1 300 ? 9.077 -16.317 -13.600 1.00 96.44 300 GLU A O 1
ATOM 2455 N N . ASN A 1 301 ? 7.086 -15.309 -13.421 1.00 97.31 301 ASN A N 1
ATOM 2456 C CA . ASN A 1 301 ? 6.881 -15.092 -14.845 1.00 97.31 301 ASN A CA 1
ATOM 2457 C C . ASN A 1 301 ? 6.688 -13.601 -15.160 1.00 97.31 301 ASN A C 1
ATOM 2459 O O . ASN A 1 301 ? 5.651 -13.007 -14.843 1.00 97.31 301 ASN A O 1
ATOM 2463 N N . GLN A 1 302 ? 7.685 -13.022 -15.835 1.00 96.81 302 GLN A N 1
ATOM 2464 C CA . GLN A 1 302 ? 7.696 -11.613 -16.220 1.00 96.81 302 GLN A CA 1
ATOM 2465 C C . GLN A 1 302 ? 6.516 -11.237 -17.129 1.00 96.81 302 GLN A C 1
ATOM 2467 O O . GLN A 1 302 ? 5.863 -10.226 -16.881 1.00 96.81 302 GLN A O 1
ATOM 2472 N N . ASP A 1 303 ? 6.173 -12.057 -18.123 1.00 95.56 303 ASP A N 1
ATOM 2473 C CA . ASP A 1 303 ? 5.071 -11.749 -19.042 1.00 95.56 303 ASP A CA 1
ATOM 2474 C C . ASP A 1 303 ? 3.727 -11.691 -18.310 1.00 95.56 303 ASP A C 1
ATOM 2476 O O . ASP A 1 303 ? 2.900 -10.808 -18.559 1.00 95.56 303 ASP A O 1
ATOM 2480 N N . VAL A 1 304 ? 3.491 -12.627 -17.383 1.00 96.81 304 VAL A N 1
ATOM 2481 C CA . VAL A 1 304 ? 2.289 -12.627 -16.539 1.00 96.81 304 VAL A CA 1
ATOM 2482 C C . VAL A 1 304 ? 2.287 -11.404 -15.628 1.00 96.81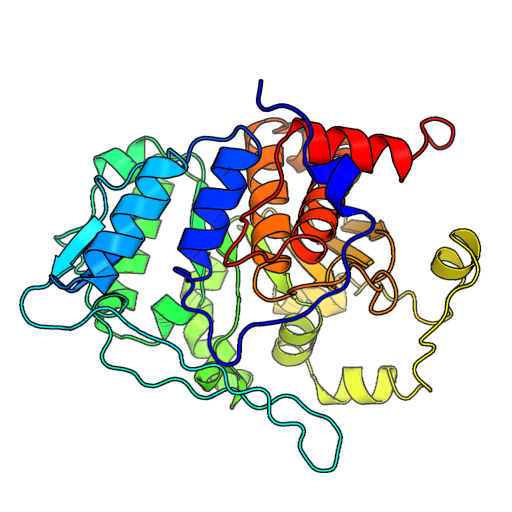 304 VAL A C 1
ATOM 2484 O O . VAL A 1 304 ? 1.254 -10.738 -15.523 1.00 96.81 304 VAL A O 1
ATOM 2487 N N . LEU A 1 305 ? 3.425 -11.068 -15.013 1.00 97.44 305 LEU A N 1
ATOM 2488 C CA . LEU A 1 305 ? 3.567 -9.862 -14.201 1.00 97.44 305 LEU A CA 1
ATOM 2489 C C . LEU A 1 305 ? 3.196 -8.612 -14.996 1.00 97.44 305 LEU A C 1
ATOM 2491 O O . LEU A 1 305 ? 2.283 -7.891 -14.595 1.00 97.44 305 LEU A O 1
ATOM 2495 N N . GLU A 1 306 ? 3.837 -8.376 -16.138 1.00 95.56 306 GLU A N 1
ATOM 2496 C CA . GLU A 1 306 ? 3.595 -7.188 -16.953 1.00 95.56 306 GLU A CA 1
ATOM 2497 C C . GLU A 1 306 ? 2.129 -7.104 -17.402 1.00 95.56 306 GLU A C 1
ATOM 2499 O O . GLU A 1 306 ? 1.480 -6.059 -17.286 1.00 95.56 306 GLU A O 1
ATOM 2504 N N . ARG A 1 307 ? 1.550 -8.235 -17.831 1.00 93.94 307 ARG A N 1
ATOM 2505 C CA . ARG A 1 307 ? 0.123 -8.359 -18.171 1.00 93.94 307 ARG A CA 1
ATOM 2506 C C . ARG A 1 307 ? -0.787 -7.917 -17.040 1.00 93.94 307 ARG A C 1
ATOM 2508 O O . ARG A 1 307 ? -1.822 -7.289 -17.293 1.00 93.94 307 ARG A O 1
ATOM 2515 N N . GLN A 1 308 ? -0.461 -8.286 -15.810 1.00 96.62 308 GLN A N 1
ATOM 2516 C CA . GLN A 1 308 ? -1.281 -7.961 -14.655 1.00 96.62 308 GLN A CA 1
ATOM 2517 C C . GLN A 1 308 ? -1.013 -6.555 -14.109 1.00 96.62 308 GLN A C 1
ATOM 2519 O O . GLN A 1 308 ? -1.959 -5.889 -13.697 1.00 96.62 308 GLN A O 1
ATOM 2524 N N . LEU A 1 309 ? 0.208 -6.031 -14.193 1.00 96.12 309 LEU A N 1
ATOM 2525 C CA . LEU A 1 309 ? 0.498 -4.641 -13.829 1.00 96.12 309 LEU A CA 1
ATOM 2526 C C . LEU A 1 309 ? -0.242 -3.643 -14.731 1.00 96.12 309 LEU A C 1
ATOM 2528 O O . LEU A 1 309 ? -0.719 -2.620 -14.247 1.00 96.12 309 LEU A O 1
ATOM 2532 N N . ARG A 1 310 ? -0.477 -3.977 -16.007 1.00 93.88 310 ARG A N 1
ATOM 2533 C CA . ARG A 1 310 ? -1.354 -3.185 -16.897 1.00 93.88 310 ARG A CA 1
ATOM 2534 C C . ARG A 1 310 ? -2.781 -3.026 -16.352 1.00 93.88 310 ARG A C 1
ATOM 2536 O O . ARG A 1 310 ? -3.416 -2.002 -16.589 1.00 93.88 310 ARG A O 1
ATOM 2543 N N . PHE A 1 311 ? -3.290 -4.014 -15.606 1.00 94.25 311 PHE A N 1
ATOM 2544 C CA . PHE A 1 311 ? -4.580 -3.899 -14.912 1.00 94.25 311 PHE A CA 1
ATOM 2545 C C . PHE A 1 311 ? -4.495 -2.903 -13.749 1.00 94.25 311 PHE A C 1
ATOM 2547 O O . PHE A 1 311 ? -5.400 -2.092 -13.582 1.00 94.25 311 PHE A O 1
ATOM 2554 N N . ALA A 1 312 ? -3.407 -2.926 -12.973 1.00 94.50 312 ALA A N 1
ATOM 2555 C CA . ALA A 1 312 ? -3.197 -1.969 -11.888 1.00 94.50 312 ALA A CA 1
ATOM 2556 C C . ALA A 1 312 ? -3.105 -0.524 -12.408 1.00 94.50 312 ALA A C 1
ATOM 2558 O O . ALA A 1 312 ? -3.755 0.364 -11.863 1.00 94.50 312 ALA A O 1
ATOM 2559 N N . VAL A 1 313 ? -2.399 -0.310 -13.523 1.00 90.56 313 VAL A N 1
ATOM 2560 C CA . VAL A 1 313 ? -2.365 0.989 -14.214 1.00 90.56 313 VAL A CA 1
ATOM 2561 C C . VAL A 1 313 ? -3.773 1.442 -14.615 1.00 90.56 313 VAL A C 1
ATOM 2563 O O . VAL A 1 313 ? -4.170 2.565 -14.312 1.00 90.56 313 VAL A O 1
ATOM 2566 N N . ALA A 1 314 ? -4.561 0.565 -15.247 1.00 87.56 314 ALA A N 1
ATOM 2567 C CA . ALA A 1 314 ? -5.935 0.881 -15.637 1.00 87.56 314 ALA A CA 1
ATOM 2568 C C . ALA A 1 314 ? -6.828 1.227 -14.429 1.00 87.56 314 ALA A C 1
ATOM 2570 O O . ALA A 1 314 ? -7.691 2.098 -14.535 1.00 87.56 314 ALA A O 1
ATOM 2571 N N . ALA A 1 315 ? -6.613 0.591 -13.271 1.00 90.00 315 ALA A N 1
ATOM 2572 C CA . ALA A 1 315 ? -7.328 0.931 -12.043 1.00 90.00 315 ALA A CA 1
ATOM 2573 C C . ALA A 1 315 ? -6.983 2.355 -11.576 1.00 90.00 315 ALA A C 1
ATOM 2575 O O . ALA A 1 315 ? -7.886 3.146 -11.300 1.00 90.00 315 ALA A O 1
ATOM 2576 N N . GLY A 1 316 ? -5.694 2.706 -11.572 1.00 87.44 316 GLY A N 1
ATOM 2577 C CA . GLY A 1 316 ? -5.236 4.063 -11.272 1.00 87.44 316 GLY A CA 1
ATOM 2578 C C . GLY A 1 316 ? -5.860 5.116 -12.190 1.00 87.44 316 GLY A C 1
ATOM 2579 O O . GLY A 1 316 ? -6.378 6.119 -11.704 1.00 87.44 316 GLY A O 1
ATOM 2580 N N . ILE A 1 317 ? -5.892 4.863 -13.503 1.00 80.25 317 ILE A N 1
ATOM 2581 C CA . ILE A 1 317 ? -6.443 5.802 -14.499 1.00 80.25 317 ILE A CA 1
ATOM 2582 C C . ILE A 1 317 ? -7.930 6.068 -14.250 1.00 80.25 317 ILE A C 1
ATOM 2584 O O . ILE A 1 317 ? -8.351 7.220 -14.173 1.00 80.25 317 ILE A O 1
ATOM 2588 N N . ILE A 1 318 ? -8.740 5.018 -14.077 1.00 78.19 318 ILE A N 1
ATOM 2589 C CA . ILE A 1 318 ? -10.178 5.200 -13.826 1.00 78.19 318 ILE A CA 1
ATOM 2590 C C . ILE A 1 318 ? -10.396 5.934 -12.502 1.00 78.19 318 ILE A C 1
ATOM 2592 O O . ILE A 1 318 ? -11.286 6.777 -12.418 1.00 78.19 318 ILE A O 1
ATOM 2596 N N . SER A 1 319 ? -9.567 5.663 -11.487 1.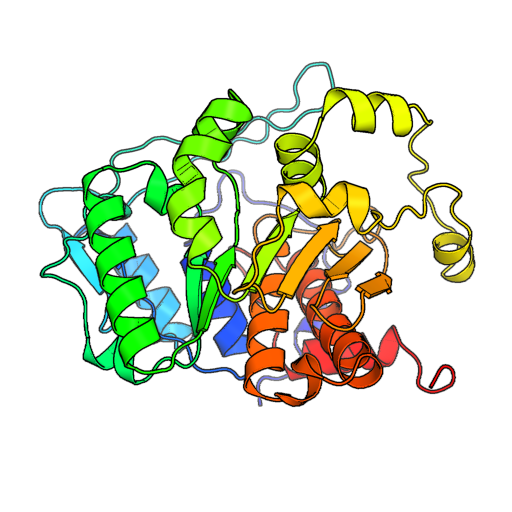00 80.25 319 SER A N 1
ATOM 2597 C CA . SER A 1 319 ? -9.643 6.376 -10.212 1.00 80.25 319 SER A CA 1
ATOM 2598 C C . SER A 1 319 ? -9.434 7.885 -10.370 1.00 80.25 319 SER A C 1
ATOM 2600 O O . SER A 1 319 ? -10.080 8.639 -9.649 1.00 80.25 319 SER A O 1
ATOM 2602 N N . GLN A 1 320 ? -8.589 8.330 -11.308 1.00 74.19 320 GLN A N 1
ATOM 2603 C CA . GLN A 1 320 ? -8.366 9.756 -11.602 1.00 74.19 320 GLN A CA 1
ATOM 2604 C C . GLN A 1 320 ? -9.561 10.416 -12.309 1.00 74.19 320 GLN A C 1
ATOM 2606 O O . GLN A 1 320 ? -9.803 11.615 -12.149 1.00 74.19 320 GLN A O 1
ATOM 2611 N N . TRP A 1 321 ? -10.308 9.647 -13.107 1.00 68.31 321 TRP A N 1
ATOM 2612 C CA . TRP A 1 321 ? -11.532 10.118 -13.771 1.00 68.31 321 TRP A CA 1
ATOM 2613 C C . TRP A 1 321 ? -12.719 10.206 -12.815 1.00 68.31 321 TRP A C 1
ATOM 2615 O O . TRP A 1 321 ? -13.681 10.936 -13.051 1.00 68.31 321 TRP A O 1
ATOM 2625 N N . THR A 1 322 ? -12.676 9.442 -11.729 1.00 63.72 322 THR A N 1
ATOM 2626 C CA . THR A 1 322 ? -13.653 9.540 -10.653 1.00 63.72 322 THR A CA 1
ATOM 2627 C C . THR A 1 322 ? -13.252 10.616 -9.655 1.00 63.72 322 THR A C 1
ATOM 2629 O O . THR A 1 322 ? -12.077 10.897 -9.456 1.00 63.72 322 THR A O 1
ATOM 2632 N N . ILE A 1 323 ? -14.233 11.184 -8.957 1.00 60.25 323 ILE A N 1
ATOM 2633 C CA . ILE A 1 323 ? -13.955 11.919 -7.721 1.00 60.25 323 ILE A CA 1
ATOM 2634 C C . ILE A 1 323 ? -13.577 10.862 -6.681 1.00 60.25 323 ILE A C 1
ATOM 2636 O O . ILE A 1 323 ? -14.467 10.357 -6.005 1.00 60.25 323 ILE A O 1
ATOM 2640 N N . GLY A 1 324 ? -12.321 10.414 -6.650 1.00 50.47 324 GLY A N 1
ATOM 2641 C CA . GLY A 1 324 ? -11.910 9.186 -5.958 1.00 50.47 324 GLY A CA 1
ATOM 2642 C C . GLY A 1 324 ? -12.421 9.102 -4.518 1.00 50.47 324 GLY A C 1
ATOM 2643 O O . GLY A 1 324 ? -12.993 8.083 -4.134 1.00 50.47 324 GLY A O 1
ATOM 2644 N N . ALA A 1 325 ? -12.348 10.211 -3.778 1.00 51.91 325 ALA A N 1
ATOM 2645 C CA . ALA A 1 325 ? -12.795 10.280 -2.387 1.00 51.91 325 ALA A CA 1
ATOM 2646 C C . ALA A 1 325 ? -14.334 10.405 -2.203 1.00 51.91 325 ALA A C 1
ATOM 2648 O O . ALA A 1 325 ? -14.857 10.104 -1.135 1.00 51.91 325 ALA A O 1
ATOM 2649 N N . VAL A 1 326 ? -15.091 10.813 -3.235 1.00 54.72 326 VAL A N 1
ATOM 2650 C CA . VAL A 1 326 ? -16.544 11.121 -3.135 1.00 54.72 326 VAL A CA 1
ATOM 2651 C C . VAL A 1 326 ? -17.427 10.165 -3.953 1.00 54.72 326 VAL A C 1
ATOM 2653 O O . VAL A 1 326 ? -18.518 9.786 -3.535 1.00 54.72 326 VAL A O 1
ATOM 2656 N N . ARG A 1 327 ? -16.985 9.772 -5.152 1.00 56.44 327 ARG A N 1
ATOM 2657 C CA . ARG A 1 327 ? -17.699 8.893 -6.102 1.00 56.44 327 ARG A CA 1
ATOM 2658 C C . ARG A 1 327 ? -17.096 7.474 -6.177 1.00 56.44 327 ARG A C 1
ATOM 2660 O O . ARG A 1 327 ? -17.731 6.571 -6.744 1.00 56.44 327 ARG A O 1
ATOM 2667 N N . GLY A 1 328 ? -15.937 7.265 -5.542 1.00 65.25 328 GLY A N 1
ATOM 2668 C CA . GLY A 1 328 ? -15.313 5.973 -5.235 1.00 65.25 328 GLY A CA 1
ATOM 2669 C C . GLY A 1 328 ? -14.476 5.341 -6.356 1.00 65.25 328 GLY A C 1
ATOM 2670 O O . GLY A 1 328 ? -14.464 5.811 -7.486 1.00 65.25 328 GLY A O 1
ATOM 2671 N N . PHE A 1 329 ? -13.838 4.213 -6.033 1.00 78.38 329 PHE A N 1
ATOM 2672 C CA . PHE A 1 329 ? -12.847 3.483 -6.843 1.00 78.38 329 PHE A CA 1
ATOM 2673 C C . PHE A 1 329 ? -13.417 2.679 -8.039 1.00 78.38 329 PHE A C 1
ATOM 2675 O O . PHE A 1 329 ? -14.630 2.427 -8.091 1.00 78.38 329 PHE A O 1
ATOM 2682 N N . PRO A 1 330 ? -12.584 2.264 -9.017 1.00 80.00 330 PRO A N 1
ATOM 2683 C CA . PRO A 1 330 ? -13.026 1.488 -10.182 1.00 80.00 330 PRO A CA 1
ATOM 2684 C C . PRO A 1 330 ? -13.551 0.087 -9.848 1.00 80.00 330 PRO A C 1
ATOM 2686 O O . PRO A 1 330 ? -13.143 -0.534 -8.872 1.00 80.00 330 PRO A O 1
ATOM 2689 N N . THR A 1 331 ? -14.419 -0.438 -10.718 1.00 86.38 331 THR A N 1
ATOM 2690 C CA . THR A 1 331 ? -14.851 -1.848 -10.681 1.00 86.38 331 THR A CA 1
ATOM 2691 C C . THR A 1 331 ? -13.936 -2.737 -11.519 1.00 86.38 331 THR A C 1
ATOM 2693 O O . THR A 1 331 ? -13.381 -2.277 -12.515 1.00 86.38 331 THR A O 1
ATOM 2696 N N . GLU A 1 332 ? -13.849 -4.029 -11.183 1.00 87.94 332 GLU A N 1
ATOM 2697 C CA . GLU A 1 332 ? -13.057 -5.017 -11.942 1.00 87.94 332 GLU A CA 1
ATOM 2698 C C . GLU A 1 332 ? -13.372 -5.013 -13.447 1.00 87.94 332 GLU A C 1
ATOM 2700 O O . GLU A 1 332 ? -12.453 -4.987 -14.264 1.00 87.94 332 GLU A O 1
ATOM 2705 N N . SER A 1 333 ? -14.656 -4.973 -13.821 1.00 84.38 333 SER A N 1
ATOM 2706 C CA . SER A 1 333 ? -15.078 -4.941 -15.226 1.00 84.38 333 SER A CA 1
ATOM 2707 C C . SER A 1 333 ? -14.646 -3.659 -15.933 1.00 84.38 333 SER A C 1
ATOM 2709 O O . SER A 1 333 ? -14.147 -3.722 -17.050 1.00 84.38 333 SER A O 1
ATOM 2711 N N . ALA A 1 334 ? -14.788 -2.498 -15.283 1.00 82.25 334 ALA A N 1
ATOM 2712 C CA . ALA A 1 334 ? -14.359 -1.228 -15.866 1.00 82.25 334 ALA A CA 1
ATOM 2713 C C . ALA A 1 334 ? -12.835 -1.205 -16.073 1.00 82.25 334 ALA A C 1
ATOM 2715 O O . ALA A 1 334 ? -12.361 -0.819 -17.141 1.00 82.25 334 ALA A O 1
ATOM 2716 N N . THR A 1 335 ? -12.072 -1.682 -15.085 1.00 82.31 335 THR A N 1
ATOM 2717 C CA . THR A 1 335 ? -10.611 -1.794 -15.170 1.00 82.31 335 THR A CA 1
ATOM 2718 C C . THR A 1 335 ? -10.169 -2.753 -16.270 1.00 82.31 335 THR A C 1
ATOM 2720 O O . THR A 1 335 ? -9.275 -2.419 -17.047 1.00 82.31 335 THR A O 1
ATOM 2723 N N . GLN A 1 336 ? -10.797 -3.927 -16.372 1.00 86.00 336 GLN A N 1
ATOM 2724 C CA . GLN A 1 336 ? -10.481 -4.907 -17.409 1.00 86.00 336 GLN A CA 1
ATOM 2725 C C . GLN A 1 336 ? -10.800 -4.364 -18.811 1.00 86.00 336 GLN A C 1
ATOM 2727 O O . GLN A 1 336 ? -9.949 -4.442 -19.695 1.00 86.00 336 GLN A O 1
ATOM 2732 N N . ASN A 1 337 ? -11.961 -3.725 -18.988 1.00 82.00 337 ASN A N 1
ATOM 2733 C CA . ASN A 1 337 ? -12.352 -3.104 -20.255 1.00 82.00 337 ASN A CA 1
ATOM 2734 C C . ASN A 1 337 ? -11.363 -2.011 -20.684 1.00 82.00 337 ASN A C 1
ATOM 2736 O O . AS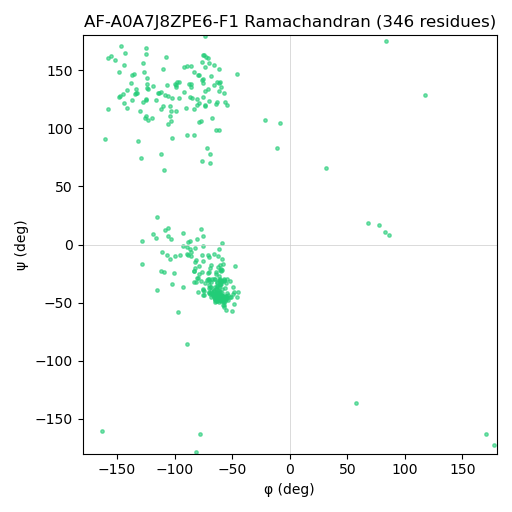N A 1 337 ? -10.964 -1.961 -21.846 1.00 82.00 337 ASN A O 1
ATOM 2740 N N . LEU A 1 338 ? -10.939 -1.136 -19.760 1.00 80.06 338 LEU A N 1
ATOM 2741 C CA . LEU A 1 338 ? -9.961 -0.096 -20.085 1.00 80.06 338 LEU A CA 1
ATOM 2742 C C . LEU A 1 338 ? -8.601 -0.700 -20.445 1.00 80.06 338 LEU A C 1
ATOM 2744 O O . LEU A 1 338 ? -7.983 -0.270 -21.415 1.00 80.06 338 LEU A O 1
ATOM 2748 N N . LYS A 1 339 ? -8.147 -1.718 -19.704 1.00 82.81 339 LYS A N 1
ATOM 2749 C CA . LYS A 1 339 ? -6.914 -2.441 -20.032 1.00 82.81 339 LYS A CA 1
ATOM 2750 C C . LYS A 1 339 ? -6.957 -2.980 -21.467 1.00 82.81 339 LYS A C 1
ATOM 2752 O O . LYS A 1 339 ? -5.982 -2.820 -22.189 1.00 82.81 339 LYS A O 1
ATOM 2757 N N . GLU A 1 340 ? -8.056 -3.592 -21.893 1.00 81.69 340 GLU A N 1
ATOM 2758 C CA . GLU A 1 340 ? -8.188 -4.144 -23.251 1.00 81.69 340 GLU A CA 1
ATOM 2759 C C . GLU A 1 340 ? -8.245 -3.063 -24.340 1.00 81.69 340 GLU A C 1
ATOM 2761 O O . GLU A 1 340 ? -7.727 -3.270 -25.435 1.00 81.69 340 GLU A O 1
ATOM 2766 N N . GLN A 1 341 ? -8.818 -1.894 -24.035 1.00 74.25 341 GLN A N 1
ATOM 2767 C CA . GLN A 1 341 ? -8.831 -0.741 -24.943 1.00 74.25 341 GLN A CA 1
ATOM 2768 C C . GLN A 1 341 ? -7.442 -0.114 -25.110 1.00 74.25 341 GLN A C 1
ATOM 2770 O O . GLN A 1 341 ? -7.072 0.282 -26.212 1.00 74.25 341 GLN A O 1
ATOM 2775 N N . VAL A 1 342 ? -6.682 -0.007 -24.016 1.00 71.75 342 VAL A N 1
ATOM 2776 C CA . VAL A 1 342 ? -5.361 0.639 -23.995 1.00 71.75 342 VAL A CA 1
ATOM 2777 C C . VAL A 1 342 ? -4.270 -0.288 -24.533 1.00 71.75 342 VAL A C 1
ATOM 2779 O O . VAL A 1 342 ? -3.391 0.146 -25.274 1.00 71.75 342 VAL A O 1
ATOM 2782 N N . TYR A 1 343 ? -4.323 -1.572 -24.179 1.00 74.81 343 TYR A N 1
ATOM 2783 C CA . TYR A 1 343 ? -3.315 -2.566 -24.538 1.00 74.81 343 TYR A CA 1
ATOM 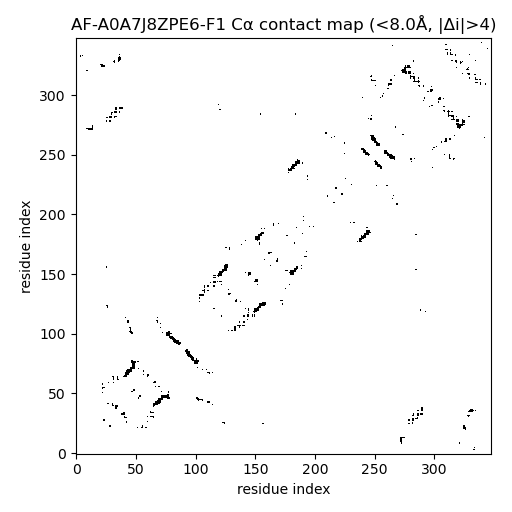2784 C C . TYR A 1 343 ? -3.911 -3.578 -25.520 1.00 74.81 343 TYR A C 1
ATOM 2786 O O . TYR A 1 343 ? -4.286 -4.688 -25.134 1.00 74.81 343 TYR A O 1
ATOM 2794 N N . VAL A 1 344 ? -4.013 -3.178 -26.792 1.00 61.75 344 VAL A N 1
ATOM 2795 C CA . VAL A 1 344 ? -4.613 -3.997 -27.858 1.00 61.75 344 VAL A CA 1
ATOM 2796 C C . VAL A 1 344 ? -3.851 -5.327 -28.017 1.00 61.75 344 VAL A C 1
ATOM 2798 O O . VAL A 1 344 ? -2.617 -5.316 -28.071 1.00 61.75 344 VAL A O 1
ATOM 2801 N N . PRO A 1 345 ? -4.550 -6.473 -28.153 1.00 51.09 345 PRO A N 1
ATOM 2802 C CA . PRO A 1 345 ? -3.934 -7.796 -28.247 1.00 51.09 345 PRO A CA 1
ATOM 2803 C C . PRO A 1 345 ? -2.941 -8.040 -29.393 1.00 51.09 345 PRO A C 1
ATOM 2805 O O . PRO A 1 345 ? -2.231 -9.036 -29.391 1.00 51.09 345 PRO A O 1
ATOM 2808 N N . SER A 1 346 ? -2.848 -7.161 -30.386 1.00 43.38 346 SER A N 1
ATOM 2809 C CA . SER A 1 346 ? -1.897 -7.317 -31.494 1.00 43.38 346 SER A CA 1
ATOM 2810 C C . SER A 1 346 ? -0.439 -6.987 -31.123 1.00 43.38 346 SER A C 1
ATOM 2812 O O . SER A 1 346 ? 0.410 -6.934 -32.006 1.00 43.38 346 SER A O 1
ATOM 2814 N N . MET A 1 347 ? -0.148 -6.748 -29.839 1.00 40.00 347 MET A N 1
ATOM 2815 C CA . MET A 1 347 ? 1.201 -6.592 -29.275 1.00 40.00 347 MET A CA 1
ATOM 2816 C C . MET A 1 347 ? 1.559 -7.710 -28.265 1.00 40.00 347 MET A C 1
ATOM 2818 O O . MET A 1 347 ? 2.367 -7.467 -27.366 1.00 40.00 347 MET A O 1
ATOM 2822 N N . TRP A 1 348 ? 0.921 -8.888 -28.352 1.00 40.44 348 TRP A N 1
ATOM 2823 C CA . TRP A 1 348 ? 1.241 -10.068 -27.528 1.00 40.44 348 TRP A CA 1
ATOM 2824 C C . TRP A 1 348 ? 2.380 -10.909 -28.084 1.00 40.44 348 TRP A C 1
ATOM 2826 O O . TRP A 1 348 ? 2.403 -11.119 -29.318 1.00 40.44 348 TRP A O 1
#

Radius of gyration: 19.74 Å; Cα contacts (8 Å, |Δi|>4): 577; chains: 1; bounding box: 47×49×56 Å

InterPro domains:
  IPR002173 Carbohydrate/purine kinase, PfkB, conserved site [PS00583] (24-48)
  IPR011611 Carbohydrate kinase PfkB [PF00294] (13-320)
  IPR029056 Ribokinase-like [G3DSA:3.40.1190.20] (6-343)
  IPR029056 Ribokinase-like [SSF53613] (17-332)
  IPR050306 PfkB Carbohydrate Kinase [PTHR43085] (13-337)

Nearest PDB structures (foldseek):
  8ras-assembly1_K  TM=8.236E-01  e=2.540E-50  Sinapis alba
  8xzv-assembly1_E  TM=8.210E-01  e=4.157E-48  Spinacia oleracea
  8w9z-assembly1_I  TM=8.164E-01  e=2.572E-45  Nicotiana tabacum
  2qcv-assembly1_A  TM=8.437E-01  e=2.051E-16  Halalkalibacterium halodurans C-125
  3pl2-assembly1_B  TM=8.524E-01  e=1.508E-15  Corynebacterium glutamicum

Foldseek 3Di:
DPPCPLVVLPPAFADDDPDDDFQDDLVLQLQLLLVLLVHAAEDAFEAEPDPNSVVNLVVCVVSVHHDPNYYYHPPFHAFDWDQDADQDPPGDGDTGGDDRHRRQVDALVSGDLVNLLPAQEDEDECVLLVHPRSVVNVVSSLVSNVVSNHAYEYEHNDDPVLLPALVVVCVSCVVVLQSHQEYEDEPCRLCSNQPVVVVCVVPPDDDPLDDPDPVVLVVPPPDDDDDCVSCVVSDDPSHLWYWYDNQLQKIWIDGPVDTDMQGGDPDPRCPSQQHDQPSLVSQLVSQLVSLCVVPVCLSPDVVSVSLSSLLSSLQSVSCRSDPCRPRHGHHSVSSVVSSCVRPPPVVD

Secondary structure (DSSP, 8-state):
-----SGGGTTPPP---SS------HHHHHHHHHHHTT---EEEEEEESSHHHHHHHHHHHHTT-EEEEEEEESSSPPPEEEEEEEE-TT-PEEEEEE---GGGG--TTT--HHHHHH-SEEEEEGGGGTSHHHHHHHHHHHHHHHHTT-EEEEE----GGGGS-HHHHHHHHHHHHTT-SEEEEEHHHHHHHH-HHHHHHHT-S------SSHHHHHH-TT--PPPHHHHGGG--TT-SEEEEEETTTEEEEE-SS-EEEEE-----TT-TT----TTHHHHHHHHHHHHHHH-GGGGT-HHHHHHHHHHHHHHHHHHHHS-HHHH-PPPHHHHHHHHHHHS-GGG-

pLDDT: mean 81.6, std 18.95, range [37.75, 98.81]

Solvent-accessible surface area (backbone atoms only — not comparable to full-atom values): 19386 Å² total; per-residue (Å²): 132,82,78,79,64,64,75,73,47,76,77,46,70,75,78,81,65,99,77,75,88,55,69,75,54,68,69,56,44,20,33,41,23,21,27,41,49,72,44,86,34,69,48,71,50,29,25,6,72,44,75,62,24,53,49,42,55,51,50,38,46,75,55,64,28,39,55,89,33,50,44,70,31,90,87,38,48,41,61,53,76,51,77,50,90,38,66,49,101,85,66,48,78,46,74,49,77,55,84,62,44,18,58,56,64,41,47,68,85,66,62,46,62,70,61,40,56,72,34,64,62,50,76,48,51,44,60,50,66,75,32,75,61,21,40,57,22,48,56,52,49,53,54,50,20,48,74,55,68,16,43,32,34,36,40,39,70,77,46,74,85,51,73,75,40,53,70,62,34,48,63,67,43,46,70,58,57,76,63,22,31,30,39,38,35,42,48,69,55,48,35,46,68,71,46,42,66,61,51,51,61,76,56,77,65,82,86,77,88,75,71,96,44,76,71,43,66,76,62,43,94,78,79,77,80,83,50,68,75,76,47,47,89,78,61,56,95,70,42,54,35,43,37,35,28,50,75,39,31,29,39,35,39,41,42,89,89,54,68,54,70,42,77,46,58,64,74,67,62,85,35,65,33,51,55,28,66,91,41,17,65,33,25,25,54,17,30,46,54,47,39,56,76,73,40,66,56,42,84,80,32,66,69,56,30,48,61,44,48,46,38,7,30,28,22,12,50,49,12,23,54,23,44,26,60,76,72,37,58,40,40,41,67,59,19,50,53,46,28,51,70,74,56,53,77,94,77,116

Sequence (348 aa):
MHPDKYSTWKMLQWDPPEFGRAPGGPPSNVAISHVRLGGRAAFMGKVGEDEFGDELVLMMNKERVQTRGVKFDETVKTGCTYMKVKFDENGKLKMETVKESAEDSLLSSELNLAVLKEARIFHFNSEVLTSPSMRSTLFKAIAWSKKFGGLIFFDLNLPLPLWRSRDKTREVIKKAWNKADIIEVSRQELEFLLDEEYYERKRNYRPQYYAESFDQTKKRRDYYHYTREEISPLWHDGLKFLFVTDGTLRIHYYTPLFDGVVVGTEDVLITPFTCDRTGSGDAVVAGITRKLTTYPEMFENQDVLERQLRFAVAAGIISQWTIGAVRGFPTESATQNLKEQVYVPSMW

Mean predicted aligned error: 8.67 Å

Organism: NCBI:txid34288